Protein AF-A0A7J8LTG6-F1 (afdb_monomer_lite)

Foldseek 3Di:
DDDPPDPPDPPDDDDDDFDDPVVCVVVVFDWDWDADPVVRDIFTAGPNWTDDPRDTDDDDDPVPDDPPPDDDDPVRCVVPDDPDDDDDDPVVVCVVPVPDDLQQDDFQFWKAFCDDPRHRFIFTFHDDDDFWTWTQTPDPPDPRIDIDGLVRMFGDDDFQFWKAWCDDPCHGFIFTFHDDDDQWTFGQGPPPNPDTDIDGRDSPDSIHMDGDVCVVVVVVVVVVPD

Sequence (226 aa):
MEGREVAKKKAFVPPPRLLNVDEARELHIRVERRRDPVTGDYFENIDGMLFKDGFLYKTVSMKSISAQNIKPTFDELEKFRAPSTNGVEMVGLSTLFANRKKGHFMKGDAVIVVKGDLKNLKGWVEKVEEENVHIRPEMKGLPKTLAVNEKELCKYFEPGNHVKVVTGTKEGATGMVVKVEQHVLIILSDTTKEHVSEVPFESGSDLRIILLEKQLAFVLSDLCFC

Radius of gyration: 22.78 Å; chains: 1; bounding box: 65×53×63 Å

pLDDT: mean 75.15, std 18.17, range [31.28, 94.0]

Structure (mmCIF, N/CA/C/O backbone):
data_AF-A0A7J8LTG6-F1
#
_entry.id   AF-A0A7J8LTG6-F1
#
loop_
_atom_site.group_PDB
_atom_site.id
_atom_site.type_symbol
_atom_site.label_atom_id
_atom_site.label_alt_id
_atom_site.label_comp_id
_atom_site.label_asym_id
_atom_site.label_entity_id
_atom_site.label_seq_id
_atom_site.pdbx_PDB_ins_code
_atom_site.Cartn_x
_atom_site.Cartn_y
_atom_site.Cartn_z
_atom_site.occupancy
_atom_site.B_iso_or_equiv
_atom_site.auth_seq_id
_atom_site.auth_comp_id
_atom_site.auth_asym_id
_atom_site.auth_atom_id
_atom_site.pdbx_PDB_model_num
ATOM 1 N N . MET A 1 1 ? 44.417 31.769 -14.414 1.00 39.34 1 MET A N 1
ATOM 2 C CA . MET A 1 1 ? 43.606 31.304 -15.558 1.00 39.34 1 MET A CA 1
ATOM 3 C C . MET A 1 1 ? 42.324 30.730 -14.985 1.00 39.34 1 MET A C 1
ATOM 5 O O . MET A 1 1 ? 42.397 29.750 -14.256 1.00 39.34 1 MET A O 1
ATOM 9 N N . GLU A 1 2 ? 41.201 31.418 -15.195 1.00 37.22 2 GLU A N 1
ATOM 10 C CA . GLU A 1 2 ? 39.877 31.042 -14.680 1.00 37.22 2 GLU A CA 1
ATOM 11 C C . GLU A 1 2 ? 39.441 29.662 -15.186 1.00 37.22 2 GLU A C 1
ATOM 13 O O . GLU A 1 2 ? 39.523 29.363 -16.380 1.00 37.22 2 GLU A O 1
ATOM 18 N N . GLY A 1 3 ? 38.969 28.823 -14.263 1.00 47.66 3 GLY A N 1
ATOM 19 C CA . GLY A 1 3 ? 38.361 27.535 -14.567 1.00 47.66 3 GLY A CA 1
ATOM 20 C C . GLY A 1 3 ? 36.978 27.740 -15.173 1.00 47.66 3 GLY A C 1
ATOM 21 O O . GLY A 1 3 ? 36.054 28.176 -14.493 1.00 47.66 3 GLY A O 1
ATOM 22 N N . ARG A 1 4 ? 36.828 27.409 -16.457 1.00 44.03 4 ARG A N 1
ATOM 23 C CA . ARG A 1 4 ? 35.514 27.296 -17.097 1.00 44.03 4 ARG A CA 1
ATOM 24 C C . ARG A 1 4 ? 34.781 26.090 -16.516 1.00 44.03 4 ARG A C 1
ATOM 26 O O . ARG A 1 4 ? 35.084 24.950 -16.862 1.00 44.03 4 ARG A O 1
ATOM 33 N N . GLU A 1 5 ? 33.801 26.347 -15.661 1.00 55.31 5 GLU A N 1
ATOM 34 C CA . GLU A 1 5 ? 32.823 25.345 -15.259 1.00 55.31 5 GLU A CA 1
ATOM 35 C C . GLU A 1 5 ? 31.892 25.064 -16.447 1.00 55.31 5 GLU A C 1
ATOM 37 O O . GLU A 1 5 ? 31.058 25.881 -16.840 1.00 55.31 5 GLU A O 1
ATOM 42 N N . VAL A 1 6 ? 32.086 23.913 -17.091 1.00 51.16 6 VAL A N 1
ATOM 43 C CA . VAL A 1 6 ? 31.225 23.472 -18.190 1.00 51.16 6 VAL A CA 1
ATOM 44 C C . VAL A 1 6 ? 29.923 22.957 -17.583 1.00 51.16 6 VAL A C 1
ATOM 46 O O . VAL A 1 6 ? 29.879 21.854 -17.035 1.00 51.16 6 VAL A O 1
ATOM 49 N N . ALA A 1 7 ? 28.857 23.752 -17.691 1.00 53.16 7 ALA A N 1
ATOM 50 C CA . ALA A 1 7 ? 27.513 23.361 -17.289 1.00 53.16 7 ALA A CA 1
ATOM 51 C C . ALA A 1 7 ? 27.092 22.075 -18.026 1.00 53.16 7 ALA A C 1
ATOM 53 O O . ALA A 1 7 ? 26.770 22.084 -19.218 1.00 53.16 7 ALA A O 1
ATOM 54 N N . LYS A 1 8 ? 27.109 20.940 -17.317 1.00 57.09 8 LYS A N 1
ATOM 55 C CA . LYS A 1 8 ? 26.622 19.658 -17.837 1.00 57.09 8 LYS A CA 1
ATOM 56 C C . LYS A 1 8 ? 25.110 19.763 -18.019 1.00 57.09 8 LYS A C 1
ATOM 58 O O . LYS A 1 8 ? 24.363 19.755 -17.043 1.00 57.09 8 LYS A O 1
ATOM 63 N N . LYS A 1 9 ? 24.653 19.857 -19.271 1.00 55.94 9 LYS A N 1
ATOM 64 C CA . LYS A 1 9 ? 23.232 19.712 -19.611 1.00 55.94 9 LYS A CA 1
ATOM 65 C C . LYS A 1 9 ? 22.755 18.371 -19.050 1.00 55.94 9 LYS A C 1
ATOM 67 O O . LYS A 1 9 ? 23.313 17.332 -19.401 1.00 55.94 9 LYS A O 1
ATOM 72 N N . LYS A 1 10 ? 21.766 18.391 -18.151 1.00 60.69 10 LYS A N 1
ATOM 73 C CA . LYS A 1 10 ? 21.139 17.164 -17.647 1.00 60.69 10 LYS A CA 1
ATOM 74 C C . LYS A 1 10 ? 20.555 16.426 -18.850 1.00 60.69 10 LYS A C 1
ATOM 76 O O . LYS A 1 10 ? 19.722 16.984 -19.562 1.00 60.69 10 LYS A O 1
ATOM 81 N N . ALA A 1 11 ? 21.043 15.215 -19.105 1.00 72.44 11 ALA A N 1
ATOM 82 C CA . ALA A 1 11 ? 20.466 14.349 -20.120 1.00 72.44 11 ALA A CA 1
ATOM 83 C C . ALA A 1 11 ? 18.989 14.116 -19.778 1.00 72.44 11 ALA A C 1
ATOM 85 O O . ALA A 1 11 ? 18.641 13.959 -18.606 1.00 72.44 11 ALA A O 1
ATOM 86 N N . PHE A 1 12 ? 18.128 14.134 -20.790 1.00 82.81 12 PHE A N 1
ATOM 87 C CA . PHE A 1 12 ? 16.728 13.775 -20.618 1.00 82.81 12 PHE A CA 1
ATOM 88 C C . PHE A 1 12 ? 16.654 12.306 -20.184 1.00 82.81 12 PHE A C 1
ATOM 90 O O . PHE A 1 12 ? 17.113 11.425 -20.910 1.00 82.81 12 PHE A O 1
ATOM 97 N N . VAL A 1 13 ? 16.126 12.056 -18.984 1.00 80.62 13 VAL A N 1
ATOM 98 C CA . VAL A 1 13 ? 15.908 10.706 -18.456 1.00 80.62 13 VAL A CA 1
ATOM 99 C C . VAL A 1 13 ? 14.406 10.438 -18.512 1.00 80.62 13 VAL A C 1
ATOM 101 O O . VAL A 1 13 ? 13.656 11.159 -17.849 1.00 80.62 13 VAL A O 1
ATOM 104 N N . PRO A 1 14 ? 13.944 9.461 -19.310 1.00 83.06 14 PRO A N 1
ATOM 105 C CA . PRO A 1 14 ? 12.527 9.130 -19.372 1.00 83.06 14 PRO A CA 1
ATOM 106 C C . PRO A 1 14 ? 12.036 8.565 -18.027 1.00 83.06 14 PRO A C 1
ATOM 108 O O . PRO A 1 14 ? 12.838 8.010 -17.267 1.00 83.06 14 PRO A O 1
ATOM 111 N N . PRO A 1 15 ? 10.728 8.669 -17.725 1.00 82.75 15 PRO A N 1
ATOM 112 C CA . PRO A 1 15 ? 10.145 8.024 -16.554 1.00 82.75 15 PRO A CA 1
ATOM 113 C C . PRO A 1 15 ? 10.459 6.516 -16.524 1.00 82.75 15 PRO A C 1
ATOM 115 O O . PRO A 1 15 ? 10.386 5.864 -17.571 1.00 82.75 15 PRO A O 1
ATOM 118 N N . PRO A 1 16 ? 10.790 5.939 -15.355 1.00 83.38 16 PRO A N 1
ATOM 119 C CA . PRO A 1 16 ? 11.047 4.508 -15.240 1.00 83.38 16 PRO A CA 1
ATOM 120 C C . PRO A 1 16 ? 9.815 3.684 -15.630 1.00 83.38 16 PRO A C 1
ATOM 122 O O . PRO A 1 16 ? 8.735 3.877 -15.072 1.00 83.38 16 PRO A O 1
ATOM 125 N N . ARG A 1 17 ? 9.989 2.730 -16.548 1.00 85.31 17 ARG A N 1
ATOM 126 C CA . ARG A 1 17 ? 8.974 1.745 -16.946 1.00 85.31 17 ARG A CA 1
ATOM 127 C C . ARG A 1 17 ? 9.615 0.376 -17.147 1.00 85.31 17 ARG A C 1
ATOM 129 O O . ARG A 1 17 ? 10.808 0.305 -17.444 1.00 85.31 17 ARG A O 1
ATOM 136 N N . LEU A 1 18 ? 8.824 -0.687 -17.022 1.00 85.19 18 LEU A N 1
ATOM 137 C CA . LEU A 1 18 ? 9.267 -2.024 -17.415 1.00 85.19 18 LEU A CA 1
ATOM 138 C C . LEU A 1 18 ? 9.471 -2.082 -18.934 1.00 85.19 18 LEU A C 1
ATOM 140 O O . LEU A 1 18 ? 8.739 -1.442 -19.700 1.00 85.19 18 LEU A O 1
ATOM 144 N N . LEU A 1 19 ? 10.472 -2.849 -19.364 1.00 87.00 19 LEU A N 1
ATOM 145 C CA . LEU A 1 19 ? 10.663 -3.150 -20.776 1.00 87.00 19 LEU A CA 1
ATOM 146 C C . LEU A 1 19 ? 9.518 -4.046 -21.263 1.00 87.00 19 LEU A C 1
ATOM 148 O O . LEU A 1 19 ? 9.303 -5.128 -20.718 1.00 87.00 19 LEU A O 1
ATOM 152 N N . ASN A 1 20 ? 8.851 -3.624 -22.336 1.00 87.38 20 ASN A N 1
ATOM 153 C CA . ASN A 1 20 ? 7.964 -4.478 -23.112 1.00 87.38 20 ASN A CA 1
ATOM 154 C C . ASN A 1 20 ? 8.708 -4.948 -24.373 1.00 87.38 20 ASN A C 1
ATOM 156 O O . ASN A 1 20 ? 9.083 -4.146 -25.228 1.00 87.38 20 ASN A O 1
ATOM 160 N N . VAL A 1 21 ? 8.958 -6.253 -24.457 1.00 84.12 21 VAL A N 1
ATOM 161 C CA . VAL A 1 21 ? 9.711 -6.867 -25.560 1.00 84.12 21 VAL A CA 1
ATOM 162 C C . VAL A 1 21 ? 8.912 -6.842 -26.863 1.00 84.12 21 VAL A C 1
ATOM 164 O O . VAL A 1 21 ? 9.501 -6.678 -27.931 1.00 84.12 21 VAL A O 1
ATOM 167 N N . ASP A 1 22 ? 7.589 -6.970 -26.788 1.00 85.00 22 ASP A N 1
ATOM 168 C CA . ASP A 1 22 ? 6.721 -6.955 -27.966 1.00 85.00 22 ASP A CA 1
ATOM 169 C C . ASP A 1 22 ? 6.665 -5.551 -28.574 1.00 85.00 22 ASP A C 1
ATOM 171 O O . ASP A 1 22 ? 6.876 -5.397 -29.774 1.00 85.00 22 ASP A O 1
ATOM 175 N N . GLU A 1 23 ? 6.547 -4.517 -27.735 1.00 88.00 23 GLU A N 1
ATOM 176 C CA . GLU A 1 23 ? 6.644 -3.111 -28.157 1.00 88.00 23 GLU A CA 1
ATOM 177 C C . GLU A 1 23 ? 7.992 -2.825 -28.844 1.00 88.00 23 GLU A C 1
ATOM 179 O O . GLU A 1 23 ? 8.047 -2.191 -29.896 1.00 88.00 23 GLU A O 1
ATOM 184 N N . ALA A 1 24 ? 9.100 -3.331 -28.289 1.00 88.56 24 ALA A N 1
ATOM 185 C CA . ALA A 1 24 ? 10.416 -3.178 -28.907 1.00 88.56 24 ALA A CA 1
ATOM 186 C C . ALA A 1 24 ? 10.477 -3.833 -30.301 1.00 88.56 24 ALA A C 1
ATOM 188 O O . ALA A 1 24 ? 11.029 -3.248 -31.235 1.00 88.56 24 ALA A O 1
ATOM 189 N N . ARG A 1 25 ? 9.878 -5.018 -30.468 1.00 86.88 25 ARG A N 1
ATOM 190 C CA . ARG A 1 25 ? 9.816 -5.719 -31.762 1.00 86.88 25 ARG A CA 1
ATOM 191 C C . ARG A 1 25 ? 8.944 -4.987 -32.781 1.00 86.88 25 ARG A C 1
ATOM 193 O O . ARG A 1 25 ? 9.336 -4.907 -33.945 1.00 86.88 25 ARG A O 1
ATOM 200 N N . GLU A 1 26 ? 7.808 -4.437 -32.356 1.00 93.06 26 GLU A N 1
ATOM 201 C CA . GLU A 1 26 ? 6.925 -3.614 -33.197 1.00 93.06 26 GLU A CA 1
ATOM 202 C C . GLU A 1 26 ? 7.630 -2.351 -33.700 1.00 93.06 26 GLU A C 1
ATOM 204 O O . GLU A 1 26 ? 7.486 -1.975 -34.860 1.00 93.06 26 GLU A O 1
ATOM 209 N N . LEU A 1 27 ? 8.468 -1.744 -32.857 1.00 91.56 27 LEU A N 1
ATOM 210 C CA . LEU A 1 27 ? 9.308 -0.600 -33.216 1.00 91.56 27 LEU A CA 1
ATOM 211 C C . LEU A 1 27 ? 10.557 -0.984 -34.030 1.00 91.56 27 LEU A C 1
ATOM 213 O O . LEU A 1 27 ? 11.429 -0.143 -34.250 1.00 91.56 27 LEU A O 1
ATOM 217 N N . HIS A 1 28 ? 10.664 -2.241 -34.471 1.00 90.25 28 HIS A N 1
ATOM 218 C CA . HIS A 1 28 ? 11.811 -2.787 -35.200 1.00 90.25 28 HIS A CA 1
ATOM 219 C C . HIS A 1 28 ? 13.153 -2.643 -34.458 1.00 90.25 28 HIS A C 1
ATOM 221 O O . HIS A 1 28 ? 14.220 -2.607 -35.077 1.00 90.25 28 HIS A O 1
ATOM 227 N N . ILE A 1 29 ? 13.118 -2.600 -33.124 1.00 92.69 29 ILE A N 1
ATOM 228 C CA . ILE A 1 29 ? 14.315 -2.645 -32.287 1.00 92.69 29 ILE A CA 1
ATOM 229 C C . ILE A 1 29 ? 14.828 -4.087 -32.267 1.00 92.69 29 ILE A C 1
ATOM 231 O O . ILE A 1 29 ? 14.075 -5.041 -32.057 1.00 92.69 29 ILE A O 1
ATOM 235 N N . ARG A 1 30 ? 16.133 -4.263 -32.490 1.00 91.94 30 ARG A N 1
ATOM 236 C CA . ARG A 1 30 ? 16.769 -5.583 -32.486 1.00 91.94 30 ARG A CA 1
ATOM 237 C C . ARG A 1 30 ? 16.811 -6.135 -31.062 1.00 91.94 30 ARG A C 1
ATOM 239 O O . ARG A 1 30 ? 17.511 -5.597 -30.210 1.00 91.94 30 ARG A O 1
ATOM 246 N N . VAL A 1 31 ? 16.102 -7.240 -30.844 1.00 92.31 31 VAL A N 1
ATOM 247 C CA . VAL A 1 31 ? 16.112 -7.985 -29.581 1.00 92.31 31 VAL A CA 1
ATOM 248 C C . VAL A 1 31 ? 16.769 -9.344 -29.806 1.00 92.31 31 VAL A C 1
ATOM 250 O O . VAL A 1 31 ? 16.275 -10.155 -30.590 1.00 92.31 31 VAL A O 1
ATOM 253 N N . GLU A 1 32 ? 17.886 -9.599 -29.129 1.00 93.38 32 GLU A N 1
ATOM 254 C CA . GLU A 1 32 ? 18.595 -10.878 -29.193 1.00 93.38 32 GLU A CA 1
ATOM 255 C C . GLU A 1 32 ? 18.425 -11.669 -27.904 1.00 93.38 32 GLU A C 1
ATOM 257 O O . GLU A 1 32 ? 18.773 -11.198 -26.825 1.00 93.38 32 GLU A O 1
ATOM 262 N N . ARG A 1 33 ? 18.003 -12.927 -28.005 1.00 92.50 33 ARG A N 1
ATOM 263 C CA . ARG A 1 33 ? 17.948 -13.798 -26.835 1.00 92.50 33 ARG A CA 1
ATOM 264 C C . ARG A 1 33 ? 19.344 -14.327 -26.502 1.00 92.50 33 ARG A C 1
ATOM 266 O O . ARG A 1 33 ? 19.946 -15.042 -27.303 1.00 92.50 33 ARG A O 1
ATOM 273 N N . ARG A 1 34 ? 19.853 -14.023 -25.308 1.00 91.19 34 ARG A N 1
ATOM 274 C CA . ARG A 1 34 ? 21.131 -14.537 -24.793 1.00 91.19 34 ARG A CA 1
ATOM 275 C C . ARG A 1 34 ? 20.910 -15.461 -23.613 1.00 91.19 34 ARG A C 1
ATOM 277 O O . ARG A 1 34 ? 20.089 -15.181 -22.749 1.00 91.19 34 ARG A O 1
ATOM 284 N N . ARG A 1 35 ? 21.674 -16.548 -23.568 1.00 91.62 35 ARG A N 1
ATOM 285 C CA . ARG A 1 35 ? 21.726 -17.444 -22.415 1.00 91.62 35 ARG A CA 1
ATOM 286 C C . ARG A 1 35 ? 22.933 -17.089 -21.560 1.00 91.62 35 ARG A C 1
ATOM 288 O O . ARG A 1 35 ? 24.046 -17.029 -22.082 1.00 91.62 35 ARG A O 1
ATOM 295 N N . ASP A 1 36 ? 22.717 -16.887 -20.270 1.00 84.69 36 ASP A N 1
ATOM 296 C CA . ASP A 1 36 ? 23.803 -16.782 -19.307 1.00 84.69 36 ASP A CA 1
ATOM 297 C C . ASP A 1 36 ? 24.420 -18.180 -19.105 1.00 84.69 36 ASP A C 1
ATOM 299 O O . ASP A 1 36 ? 23.705 -19.134 -18.777 1.00 84.69 36 ASP A O 1
ATOM 303 N N . PRO A 1 37 ? 25.728 -18.357 -19.355 1.00 82.38 37 PRO A N 1
ATOM 304 C CA . PRO A 1 37 ? 26.372 -19.661 -19.256 1.00 82.38 37 PRO A CA 1
ATOM 305 C C . PRO A 1 37 ? 26.471 -20.181 -17.816 1.00 82.38 37 PRO A C 1
ATOM 307 O O . PRO A 1 37 ? 26.582 -21.390 -17.634 1.00 82.38 37 PRO A O 1
ATOM 310 N N . VAL A 1 38 ? 26.425 -19.297 -16.817 1.00 80.12 38 VAL A N 1
ATOM 311 C CA . VAL A 1 38 ? 26.563 -19.622 -15.394 1.00 80.12 38 VAL A CA 1
ATOM 312 C C . VAL A 1 38 ? 25.207 -19.963 -14.791 1.00 80.12 38 VAL A C 1
ATOM 314 O O . VAL A 1 38 ? 25.049 -21.035 -14.213 1.00 80.12 38 VAL A O 1
ATOM 317 N N . THR A 1 39 ? 24.219 -19.078 -14.930 1.00 81.94 39 THR A N 1
ATOM 318 C CA . THR A 1 39 ? 22.896 -19.292 -14.316 1.00 81.94 39 THR A CA 1
ATOM 319 C C . THR A 1 39 ? 21.978 -20.145 -15.188 1.00 81.94 39 THR A C 1
ATOM 321 O O . THR A 1 39 ? 21.005 -20.713 -14.699 1.00 81.94 39 THR A O 1
ATOM 324 N N . GLY A 1 40 ? 22.275 -20.250 -16.486 1.00 86.00 40 GLY A N 1
ATOM 325 C CA . GLY A 1 40 ? 21.418 -20.907 -17.468 1.00 86.00 40 GLY A CA 1
ATOM 326 C C . GLY A 1 40 ? 20.181 -20.096 -17.855 1.00 86.00 40 GLY A C 1
ATOM 327 O O . GLY A 1 40 ? 19.404 -20.566 -18.689 1.00 86.00 40 GLY A O 1
ATOM 328 N N . ASP A 1 41 ? 20.014 -18.900 -17.288 1.00 85.25 41 ASP A N 1
ATOM 329 C CA . ASP A 1 41 ? 18.892 -18.011 -17.560 1.00 85.25 41 ASP A CA 1
ATOM 330 C C . ASP A 1 41 ? 18.945 -17.437 -18.973 1.00 85.25 41 ASP A C 1
ATOM 332 O O . ASP A 1 41 ? 20.012 -17.243 -19.559 1.00 85.25 41 ASP A O 1
ATOM 336 N N . TYR A 1 42 ? 17.770 -17.103 -19.499 1.00 89.12 42 TYR A N 1
ATOM 337 C CA . TYR A 1 42 ? 17.640 -16.370 -20.749 1.00 89.12 42 TYR A CA 1
ATOM 338 C C . TYR A 1 42 ? 17.359 -14.895 -20.476 1.00 89.12 42 TYR A C 1
ATOM 340 O O . TYR A 1 42 ? 16.521 -14.558 -19.642 1.00 89.12 42 TYR A O 1
ATOM 348 N N . PHE A 1 43 ? 18.036 -14.040 -21.231 1.00 92.50 43 PHE A N 1
ATOM 349 C CA . PHE A 1 43 ? 17.902 -12.594 -21.216 1.00 92.50 43 PHE A CA 1
ATOM 350 C C . PHE A 1 43 ? 17.592 -12.092 -22.620 1.00 92.50 43 PHE A C 1
ATOM 352 O O . PHE A 1 43 ? 18.105 -12.622 -23.608 1.00 92.50 43 PHE A O 1
ATOM 359 N N . GLU A 1 44 ? 16.813 -11.026 -22.692 1.00 93.50 44 GLU A N 1
ATOM 360 C CA . GLU A 1 44 ? 16.623 -10.243 -23.903 1.00 93.50 44 GLU A CA 1
ATOM 361 C C . GLU A 1 44 ? 17.712 -9.170 -23.961 1.00 93.50 44 GLU A C 1
ATOM 363 O O . GLU A 1 44 ? 17.872 -8.371 -23.039 1.00 93.50 44 GLU A O 1
ATOM 368 N N . ASN A 1 45 ? 18.518 -9.178 -25.016 1.00 93.00 45 ASN A N 1
ATOM 369 C CA . ASN A 1 45 ? 19.602 -8.234 -25.229 1.00 93.00 45 ASN A CA 1
ATOM 370 C C . ASN A 1 45 ? 19.173 -7.170 -26.239 1.00 93.00 45 ASN A C 1
ATOM 372 O O . ASN A 1 45 ? 18.813 -7.496 -27.370 1.00 93.00 45 ASN A O 1
ATOM 376 N N . ILE A 1 46 ? 19.241 -5.907 -25.824 1.00 93.12 46 ILE A N 1
ATOM 377 C CA . ILE A 1 46 ? 18.961 -4.737 -26.660 1.00 93.12 46 ILE A CA 1
ATOM 378 C C . ILE A 1 46 ? 20.132 -3.775 -26.480 1.00 93.12 46 ILE A C 1
ATOM 380 O O . ILE A 1 46 ? 20.404 -3.343 -25.361 1.00 93.12 46 ILE A O 1
ATOM 384 N N . ASP A 1 47 ? 20.864 -3.486 -27.556 1.00 89.69 47 ASP A N 1
ATOM 385 C CA . ASP A 1 47 ? 22.041 -2.600 -27.553 1.00 89.69 47 ASP A CA 1
ATOM 386 C C . ASP A 1 47 ? 23.064 -2.910 -26.440 1.00 89.69 47 ASP A C 1
ATOM 388 O O . ASP A 1 47 ? 23.639 -2.025 -25.803 1.00 89.69 47 ASP A O 1
ATOM 392 N N . GLY A 1 48 ? 23.291 -4.199 -26.166 1.00 86.94 48 GLY A N 1
ATOM 393 C CA . GLY A 1 48 ? 24.227 -4.647 -25.132 1.00 86.94 48 GLY A CA 1
ATOM 394 C C . GLY A 1 48 ? 23.687 -4.574 -23.698 1.00 86.94 48 GLY A C 1
ATOM 395 O O . GLY A 1 48 ? 24.372 -5.026 -22.781 1.00 86.94 48 GLY A O 1
ATOM 396 N N . MET A 1 49 ? 22.468 -4.074 -23.489 1.00 91.50 49 MET A N 1
ATOM 397 C CA . MET A 1 49 ? 21.762 -4.134 -22.210 1.00 91.50 49 MET A CA 1
ATOM 398 C C . MET A 1 49 ? 20.979 -5.441 -22.100 1.00 91.50 49 MET A C 1
ATOM 400 O O . MET A 1 49 ? 20.355 -5.870 -23.066 1.00 91.50 49 MET A O 1
ATOM 404 N N . LEU A 1 50 ? 21.029 -6.086 -20.933 1.00 91.25 50 LEU A N 1
ATOM 405 C CA . LEU A 1 50 ? 20.330 -7.344 -20.677 1.00 91.25 50 LEU A CA 1
ATOM 406 C C . LEU A 1 50 ? 19.047 -7.076 -19.908 1.00 91.25 50 LEU A C 1
ATOM 408 O O . LEU A 1 50 ? 19.069 -6.388 -18.892 1.00 91.25 50 LEU A O 1
ATOM 412 N N . PHE A 1 51 ? 17.948 -7.659 -20.362 1.00 90.62 51 PHE A N 1
ATOM 413 C CA . PHE A 1 51 ? 16.650 -7.533 -19.728 1.00 90.62 51 PHE A CA 1
ATOM 414 C C . PHE A 1 51 ? 16.052 -8.902 -19.427 1.00 90.62 51 PHE A C 1
ATOM 416 O O . PHE A 1 51 ? 16.189 -9.838 -20.213 1.00 90.62 51 PHE A O 1
ATOM 423 N N . LYS A 1 52 ? 15.378 -9.017 -18.285 1.00 86.31 52 LYS A N 1
ATOM 424 C CA . LYS A 1 52 ? 14.620 -10.206 -17.875 1.00 86.31 52 LYS A CA 1
ATOM 425 C C . LYS A 1 52 ? 13.419 -9.741 -17.058 1.00 86.31 52 LYS A C 1
ATOM 427 O O . LYS A 1 52 ? 13.563 -8.839 -16.237 1.00 86.31 52 LYS A O 1
ATOM 432 N N . ASP A 1 53 ? 12.241 -10.289 -17.348 1.00 81.69 53 ASP A N 1
ATOM 433 C CA . ASP A 1 53 ? 10.971 -9.941 -16.687 1.00 81.69 53 ASP A CA 1
ATOM 434 C C . ASP A 1 53 ? 10.661 -8.426 -16.683 1.00 81.69 53 ASP A C 1
ATOM 436 O O . ASP A 1 53 ? 10.057 -7.889 -15.760 1.00 81.69 53 ASP A O 1
ATOM 440 N N . GLY A 1 54 ? 11.119 -7.708 -17.716 1.00 84.50 54 GLY A N 1
ATOM 441 C CA . GLY A 1 54 ? 10.961 -6.256 -17.846 1.00 84.50 54 GLY A CA 1
ATOM 442 C C . GLY A 1 54 ? 12.002 -5.409 -17.100 1.00 84.50 54 GLY A C 1
ATOM 443 O O . GLY A 1 54 ? 12.009 -4.188 -17.265 1.00 84.50 54 GLY A O 1
ATOM 444 N N . PHE A 1 55 ? 12.908 -6.019 -16.329 1.00 88.56 55 PHE A N 1
ATOM 445 C CA . PHE A 1 55 ? 13.955 -5.336 -15.562 1.00 88.56 55 PHE A CA 1
ATOM 446 C C . PHE A 1 55 ? 15.304 -5.340 -16.280 1.00 88.56 55 PHE A C 1
ATOM 448 O O . PHE A 1 55 ? 15.648 -6.296 -16.972 1.00 88.56 55 PHE A O 1
ATOM 455 N N . LEU A 1 56 ? 16.094 -4.283 -16.069 1.00 90.06 56 LEU A N 1
ATOM 456 C CA . LEU A 1 56 ? 17.467 -4.165 -16.563 1.00 90.06 56 LEU A CA 1
ATOM 457 C C . LEU A 1 56 ? 18.452 -4.883 -15.630 1.00 90.06 56 LEU A C 1
ATOM 459 O O . LEU A 1 56 ? 18.560 -4.552 -14.450 1.00 90.06 56 LEU A O 1
ATOM 463 N N . TYR A 1 57 ? 19.252 -5.778 -16.200 1.00 89.50 57 TYR A N 1
ATOM 464 C CA . TYR A 1 57 ? 20.384 -6.439 -15.563 1.00 89.50 57 TYR A CA 1
ATOM 465 C C . TYR A 1 57 ? 21.675 -5.836 -16.107 1.00 89.50 57 TYR A C 1
ATOM 467 O O . TYR A 1 57 ? 22.022 -5.980 -17.280 1.00 89.50 57 TYR A O 1
ATOM 475 N N . LYS A 1 58 ? 22.395 -5.117 -15.244 1.00 88.62 58 LYS A N 1
ATOM 476 C CA . LYS A 1 58 ? 23.621 -4.417 -15.622 1.00 88.62 58 LYS A CA 1
ATOM 477 C C . LYS A 1 58 ? 24.659 -4.515 -14.519 1.00 88.62 58 LYS A C 1
ATOM 479 O O . LYS A 1 58 ? 24.425 -4.085 -13.393 1.00 88.62 58 LYS A O 1
ATOM 484 N N . THR A 1 59 ? 25.842 -4.996 -14.879 1.00 88.44 59 THR A N 1
ATOM 485 C CA . THR A 1 59 ? 27.004 -4.955 -13.993 1.00 88.44 59 THR A CA 1
ATOM 486 C C . THR A 1 59 ? 27.465 -3.511 -13.823 1.00 88.44 59 THR A C 1
ATOM 488 O O . THR A 1 59 ? 27.764 -2.816 -14.797 1.00 88.44 59 THR A O 1
ATOM 491 N N . VAL A 1 60 ? 27.532 -3.058 -12.575 1.00 89.56 60 VAL A N 1
ATOM 492 C CA . VAL A 1 60 ? 28.029 -1.733 -12.192 1.00 89.56 60 VAL A CA 1
ATOM 493 C C . VAL A 1 60 ? 29.139 -1.876 -11.155 1.00 89.56 60 VAL A C 1
ATOM 495 O O . VAL A 1 60 ? 29.231 -2.879 -10.451 1.00 89.56 60 VAL A O 1
ATOM 498 N N . SER A 1 61 ? 30.014 -0.876 -11.062 1.00 92.19 61 SER A N 1
ATOM 499 C CA . SER A 1 61 ? 31.084 -0.872 -10.062 1.00 92.19 61 SER A CA 1
ATOM 500 C C . SER A 1 61 ? 30.508 -0.647 -8.665 1.00 92.19 61 SER A C 1
ATOM 502 O O . SER A 1 61 ? 29.671 0.239 -8.484 1.00 92.19 61 SER A O 1
ATOM 504 N N . MET A 1 62 ? 31.026 -1.344 -7.650 1.00 85.94 62 MET A N 1
ATOM 505 C CA . MET A 1 62 ? 30.649 -1.086 -6.252 1.00 85.94 62 MET A CA 1
ATOM 506 C C . MET A 1 62 ? 30.906 0.365 -5.818 1.00 85.94 62 MET A C 1
ATOM 508 O O . MET A 1 62 ? 30.207 0.891 -4.965 1.00 85.94 62 MET A O 1
ATOM 512 N N . LYS A 1 63 ? 31.875 1.050 -6.436 1.00 91.31 63 LYS A N 1
ATOM 513 C CA . LYS A 1 63 ? 32.150 2.470 -6.157 1.00 91.31 63 LYS A CA 1
ATOM 514 C C . LYS A 1 63 ? 31.081 3.414 -6.723 1.00 91.31 63 LYS A C 1
ATOM 516 O O . LYS A 1 63 ? 31.048 4.577 -6.348 1.00 91.31 63 LYS A O 1
ATOM 521 N N . SER A 1 64 ? 30.255 2.935 -7.657 1.00 88.81 64 SER A N 1
ATOM 522 C CA . SER A 1 64 ? 29.189 3.712 -8.308 1.00 88.81 64 SER A CA 1
ATOM 523 C C . SER A 1 64 ? 27.814 3.537 -7.663 1.00 88.81 64 SER A C 1
ATOM 525 O O . SER A 1 64 ? 26.864 4.192 -8.084 1.00 88.81 64 SER A O 1
ATOM 527 N N . ILE A 1 65 ? 27.705 2.674 -6.651 1.00 89.25 65 ILE A N 1
ATOM 528 C CA . ILE A 1 65 ? 26.473 2.439 -5.900 1.00 89.25 65 ILE A CA 1
ATOM 529 C C . ILE A 1 65 ? 26.607 3.040 -4.500 1.00 89.25 65 ILE A C 1
ATOM 531 O O . ILE A 1 65 ? 27.655 2.939 -3.865 1.00 89.25 65 ILE A O 1
ATOM 535 N N . SER A 1 66 ? 25.538 3.661 -4.009 1.00 86.56 66 SER A N 1
ATOM 536 C CA . SER A 1 66 ? 25.388 3.891 -2.573 1.00 86.56 66 SER A CA 1
ATOM 537 C C . SER A 1 66 ? 24.780 2.631 -1.971 1.00 86.56 66 SER A C 1
ATOM 539 O O . SER A 1 66 ? 23.881 2.051 -2.570 1.00 86.56 66 SER A O 1
ATOM 541 N N . ALA A 1 67 ? 25.269 2.194 -0.817 1.00 84.12 67 ALA A N 1
ATOM 542 C CA . ALA A 1 67 ? 24.682 1.085 -0.058 1.00 84.12 67 ALA A CA 1
ATOM 543 C C . ALA A 1 67 ? 24.295 1.501 1.371 1.00 84.12 67 ALA A C 1
ATOM 545 O O . ALA A 1 67 ? 23.712 0.721 2.116 1.00 84.12 67 ALA A O 1
ATOM 546 N N . GLN A 1 68 ? 24.632 2.729 1.772 1.00 84.81 68 GLN A N 1
ATOM 547 C CA . GLN A 1 68 ? 24.424 3.214 3.131 1.00 84.81 68 GLN A CA 1
ATOM 548 C C . GLN A 1 68 ? 23.058 3.886 3.254 1.00 84.81 68 GLN A C 1
ATOM 550 O O . GLN A 1 68 ? 22.698 4.719 2.423 1.00 84.81 68 GLN A O 1
ATOM 555 N N . ASN A 1 69 ? 22.325 3.552 4.320 1.00 79.62 69 ASN A N 1
ATOM 556 C CA . ASN A 1 69 ? 21.050 4.175 4.693 1.00 79.62 69 ASN A CA 1
ATOM 557 C C . ASN A 1 69 ? 19.971 4.161 3.592 1.00 79.62 69 ASN A C 1
ATOM 559 O O . ASN A 1 69 ? 19.091 5.023 3.580 1.00 79.62 69 ASN A O 1
ATOM 563 N N . ILE A 1 70 ? 20.009 3.183 2.683 1.00 79.00 70 ILE A N 1
ATOM 564 C CA . ILE A 1 70 ? 18.944 3.000 1.695 1.00 79.00 70 ILE A CA 1
ATOM 565 C C . ILE A 1 70 ? 17.721 2.424 2.397 1.00 79.00 70 ILE A C 1
ATOM 567 O O . ILE A 1 70 ? 17.779 1.355 3.001 1.00 79.00 70 ILE A O 1
ATOM 571 N N . LYS A 1 71 ? 16.603 3.137 2.284 1.00 78.94 71 LYS A N 1
ATOM 572 C CA . LYS A 1 71 ? 15.289 2.697 2.747 1.00 78.94 71 LYS A CA 1
ATOM 573 C C . LYS A 1 71 ? 14.412 2.528 1.510 1.00 78.94 71 LYS A C 1
ATOM 575 O O . LYS A 1 71 ? 13.937 3.544 1.003 1.00 78.94 71 LYS A O 1
ATOM 580 N N . PRO A 1 72 ? 14.265 1.297 0.983 1.00 75.38 72 PRO A N 1
ATOM 581 C CA . PRO A 1 72 ? 13.446 1.079 -0.196 1.00 75.38 72 PRO A CA 1
ATOM 582 C C . PRO A 1 72 ? 12.011 1.502 0.105 1.00 75.38 72 PRO A C 1
ATOM 584 O O . PRO A 1 72 ? 11.472 1.245 1.186 1.00 75.38 72 PRO A O 1
ATOM 587 N N . THR A 1 73 ? 11.404 2.176 -0.856 1.00 70.88 73 THR A N 1
ATOM 588 C CA . THR A 1 73 ? 9.990 2.527 -0.799 1.00 70.88 73 THR A CA 1
ATOM 589 C C . THR A 1 73 ?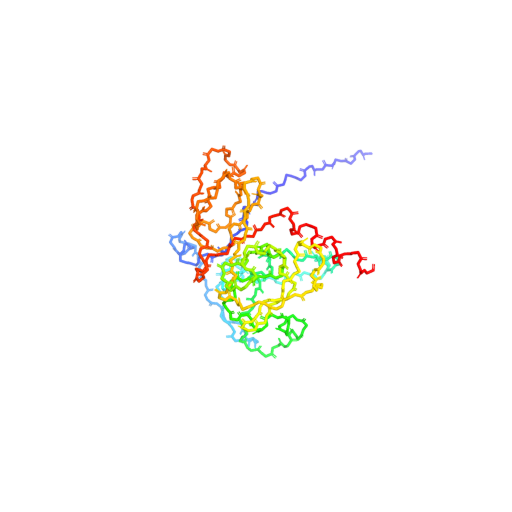 9.133 1.270 -0.926 1.00 70.88 73 THR A C 1
ATOM 591 O O . THR A 1 73 ? 9.575 0.233 -1.426 1.00 70.88 73 THR A O 1
ATOM 594 N N . PHE A 1 74 ? 7.876 1.355 -0.493 1.00 63.50 74 PHE A N 1
ATOM 595 C CA . PHE A 1 74 ? 6.930 0.250 -0.648 1.00 63.50 74 PHE A CA 1
ATOM 596 C C . PHE A 1 74 ? 6.787 -0.184 -2.117 1.00 63.50 74 PHE A C 1
ATOM 598 O O . PHE A 1 74 ? 6.836 -1.374 -2.413 1.00 63.50 74 PHE A O 1
ATOM 605 N N . ASP A 1 75 ? 6.702 0.782 -3.033 1.00 64.75 75 ASP A N 1
ATOM 606 C CA . ASP A 1 75 ? 6.617 0.525 -4.472 1.00 64.75 75 ASP A CA 1
ATOM 607 C C . ASP A 1 75 ? 7.836 -0.235 -5.004 1.00 64.75 75 ASP A C 1
ATOM 609 O O . ASP A 1 75 ? 7.701 -1.104 -5.858 1.00 64.75 75 ASP A O 1
ATOM 613 N N . GLU A 1 76 ? 9.040 0.098 -4.530 1.00 74.62 76 GLU A N 1
ATOM 614 C CA . GLU A 1 76 ? 10.260 -0.619 -4.909 1.00 74.62 76 GLU A CA 1
ATOM 615 C C . GLU A 1 76 ? 10.248 -2.043 -4.350 1.00 74.62 76 GLU A C 1
ATOM 617 O O . GLU A 1 76 ? 10.554 -2.985 -5.074 1.00 74.62 76 GLU A O 1
ATOM 622 N N . LEU A 1 77 ? 9.831 -2.228 -3.096 1.00 71.44 77 LEU A N 1
ATOM 623 C CA . LEU A 1 77 ? 9.715 -3.559 -2.493 1.00 71.44 77 LEU A CA 1
ATOM 624 C C . LEU A 1 77 ? 8.732 -4.459 -3.250 1.00 71.44 77 LEU A C 1
ATOM 626 O O . LEU A 1 77 ? 8.999 -5.647 -3.421 1.00 71.44 77 LEU A O 1
ATOM 630 N N . GLU A 1 78 ? 7.609 -3.907 -3.704 1.00 68.31 78 GLU A N 1
ATOM 631 C CA . GLU A 1 78 ? 6.623 -4.646 -4.491 1.00 68.31 78 GLU A CA 1
ATOM 632 C C . GLU A 1 78 ? 7.150 -4.968 -5.896 1.00 68.31 78 GLU A C 1
ATOM 634 O O . GLU A 1 78 ? 7.050 -6.115 -6.332 1.00 68.31 78 GLU A O 1
ATOM 639 N N . LYS A 1 79 ? 7.804 -4.003 -6.560 1.00 70.00 79 LYS A N 1
ATOM 640 C CA . LYS A 1 79 ? 8.421 -4.195 -7.885 1.00 70.00 79 LYS A CA 1
ATOM 641 C C . LYS A 1 79 ? 9.539 -5.235 -7.875 1.00 70.00 79 LYS A C 1
ATOM 643 O O . LYS A 1 79 ? 9.636 -6.018 -8.810 1.00 70.00 79 LYS A O 1
ATOM 648 N N . PHE A 1 80 ? 10.378 -5.261 -6.840 1.00 77.19 80 PHE A N 1
ATOM 649 C CA . PHE A 1 80 ? 11.538 -6.158 -6.750 1.00 77.19 80 PHE A CA 1
ATOM 650 C C . PHE A 1 80 ? 11.256 -7.452 -5.971 1.00 77.19 80 PHE A C 1
ATOM 652 O O . PHE A 1 80 ? 12.180 -8.125 -5.505 1.00 77.19 80 PHE A O 1
ATOM 659 N N . ARG A 1 81 ? 9.983 -7.838 -5.827 1.00 70.62 81 ARG A N 1
ATOM 660 C CA . ARG A 1 81 ? 9.607 -9.099 -5.187 1.00 70.62 81 ARG A CA 1
ATOM 661 C C . ARG A 1 81 ? 9.987 -10.277 -6.090 1.00 70.62 81 ARG A C 1
ATOM 663 O O . ARG A 1 81 ? 9.324 -10.540 -7.086 1.00 70.62 81 ARG A O 1
ATOM 670 N N . ALA A 1 82 ? 11.037 -11.013 -5.730 1.00 55.97 82 ALA A N 1
ATOM 671 C CA . ALA A 1 82 ? 11.445 -12.195 -6.484 1.00 55.97 82 ALA A CA 1
ATOM 672 C C . ALA A 1 82 ? 10.376 -13.309 -6.398 1.00 55.97 82 ALA A C 1
ATOM 674 O O . ALA A 1 82 ? 9.998 -13.693 -5.284 1.00 55.97 82 ALA A O 1
ATOM 675 N N . PRO A 1 83 ? 9.914 -13.888 -7.523 1.00 45.56 83 PRO A N 1
ATOM 676 C CA . PRO A 1 83 ? 9.326 -15.217 -7.498 1.00 45.56 83 PRO A CA 1
ATOM 677 C C . PRO A 1 83 ? 10.448 -16.198 -7.149 1.00 45.56 83 PRO A C 1
ATOM 679 O O . PRO A 1 83 ? 11.481 -16.254 -7.812 1.00 45.56 83 PRO A O 1
ATOM 682 N N . SER A 1 84 ? 10.289 -16.927 -6.049 1.00 40.34 84 SER A N 1
ATOM 683 C CA . SER A 1 84 ? 11.266 -17.897 -5.567 1.00 40.34 84 SER A CA 1
ATOM 684 C C . SER A 1 84 ? 11.416 -19.048 -6.563 1.00 40.34 84 SER A C 1
ATOM 686 O O . SER A 1 84 ? 10.726 -20.060 -6.466 1.00 40.34 84 SER A O 1
ATOM 688 N N . THR A 1 85 ? 12.333 -18.910 -7.510 1.00 42.22 85 THR A N 1
ATOM 689 C CA . THR A 1 85 ? 12.837 -20.024 -8.306 1.00 42.22 85 THR A CA 1
ATOM 690 C C . THR A 1 85 ? 14.352 -20.014 -8.188 1.00 42.22 85 THR A C 1
ATOM 692 O O . THR A 1 85 ? 15.022 -19.173 -8.780 1.00 42.22 85 THR A O 1
ATOM 695 N N . ASN A 1 86 ? 14.854 -20.977 -7.412 1.00 38.31 86 ASN A N 1
ATOM 696 C CA . ASN A 1 86 ? 16.256 -21.393 -7.297 1.00 38.31 86 ASN A CA 1
ATOM 697 C C . ASN A 1 86 ? 17.098 -20.668 -6.228 1.00 38.31 86 ASN A C 1
ATOM 699 O O . ASN A 1 86 ? 17.959 -19.846 -6.513 1.00 38.31 86 ASN A O 1
ATOM 703 N N . GLY A 1 87 ? 16.887 -21.075 -4.972 1.00 39.22 87 GLY A N 1
ATOM 704 C CA . GLY A 1 87 ? 17.971 -21.610 -4.133 1.00 39.22 87 GLY A CA 1
ATOM 705 C C . GLY A 1 87 ? 19.074 -20.685 -3.613 1.00 39.22 87 GLY A C 1
ATOM 706 O O . GLY A 1 87 ? 19.982 -21.197 -2.966 1.00 39.22 87 GLY A O 1
ATOM 707 N N . VAL A 1 88 ? 19.022 -19.369 -3.832 1.00 38.81 88 VAL A N 1
ATOM 708 C CA . VAL A 1 88 ? 19.904 -18.432 -3.117 1.00 38.81 88 VAL A CA 1
ATOM 709 C C . VAL A 1 88 ? 19.103 -17.725 -2.035 1.00 38.81 88 VAL A C 1
ATOM 711 O O . VAL A 1 88 ? 18.274 -16.848 -2.273 1.00 38.81 88 VAL A O 1
ATOM 714 N N . GLU A 1 89 ? 19.328 -18.206 -0.825 1.00 40.34 89 GLU A N 1
ATOM 715 C CA . GLU A 1 89 ? 18.738 -17.779 0.428 1.00 40.34 89 GLU A CA 1
ATOM 716 C C . GLU A 1 89 ? 19.006 -16.295 0.739 1.00 40.34 89 GLU A C 1
ATOM 718 O O . GLU A 1 89 ? 19.968 -15.940 1.412 1.00 40.34 89 GLU A O 1
ATOM 723 N N . MET A 1 90 ? 18.091 -15.408 0.336 1.00 41.84 90 MET A N 1
ATOM 724 C CA . MET A 1 90 ? 17.885 -14.121 1.017 1.00 41.84 90 MET A CA 1
ATOM 725 C C . MET A 1 90 ? 16.956 -14.352 2.223 1.00 41.84 90 MET A C 1
ATOM 727 O O . MET A 1 90 ? 15.805 -13.915 2.258 1.00 41.84 90 MET A O 1
ATOM 731 N N . VAL A 1 91 ? 17.453 -15.096 3.215 1.00 39.06 91 VAL A N 1
ATOM 732 C CA . VAL A 1 91 ? 16.717 -15.560 4.416 1.00 39.06 91 VAL A CA 1
ATOM 733 C C . VAL A 1 91 ? 16.306 -14.418 5.368 1.00 39.06 91 VAL A C 1
ATOM 735 O O . VAL A 1 91 ? 15.576 -14.637 6.329 1.00 39.06 91 VAL A O 1
ATOM 738 N N . GLY A 1 92 ? 16.674 -13.166 5.078 1.00 41.22 92 GLY A N 1
ATOM 739 C CA . GLY A 1 92 ? 16.302 -12.011 5.908 1.00 41.22 92 GLY A CA 1
ATOM 740 C C . GLY A 1 92 ? 14.934 -11.380 5.611 1.00 41.22 92 GLY A C 1
ATOM 741 O O . GLY A 1 92 ? 14.343 -10.772 6.498 1.00 41.22 92 GLY A O 1
ATOM 742 N N . LEU A 1 93 ? 14.415 -11.504 4.385 1.00 42.72 93 LEU A N 1
ATOM 743 C CA . LEU A 1 93 ? 13.164 -10.842 3.971 1.00 42.72 93 LEU A CA 1
ATOM 744 C C . LEU A 1 93 ? 12.058 -11.842 3.640 1.00 42.72 93 LEU A C 1
ATOM 746 O O . LEU A 1 93 ? 10.893 -11.584 3.928 1.00 42.72 93 LEU A O 1
ATOM 750 N N . SER A 1 94 ? 12.396 -13.015 3.110 1.00 36.97 94 SER A N 1
ATOM 751 C CA . SER A 1 94 ? 11.395 -14.010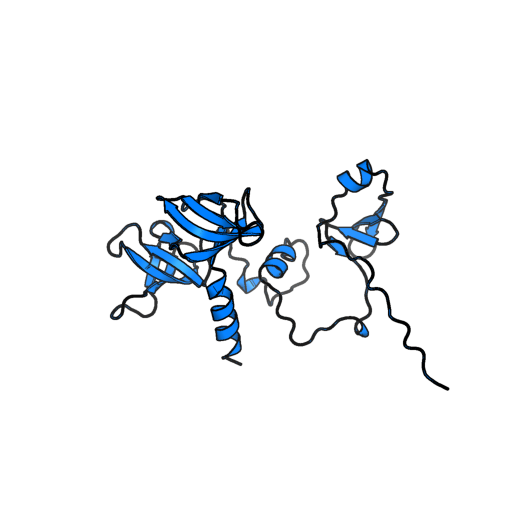 2.717 1.00 36.97 94 SER A CA 1
ATOM 752 C C . SER A 1 94 ? 10.576 -14.519 3.907 1.00 36.97 94 SER A C 1
ATOM 754 O O . SER A 1 94 ? 9.363 -14.645 3.796 1.00 36.97 94 SER A O 1
ATOM 756 N N . THR A 1 95 ? 11.174 -14.695 5.086 1.00 39.34 95 THR A N 1
ATOM 757 C CA . THR A 1 95 ? 10.468 -15.180 6.289 1.00 39.34 95 THR A CA 1
ATOM 758 C C . THR A 1 95 ? 9.493 -14.150 6.877 1.00 39.34 95 THR A C 1
ATOM 760 O O . THR A 1 95 ? 8.555 -14.521 7.575 1.00 39.34 95 THR A O 1
ATOM 763 N N . LEU A 1 96 ? 9.653 -12.860 6.556 1.00 42.62 96 LEU A N 1
ATOM 764 C CA . LEU A 1 96 ? 8.731 -11.799 6.986 1.00 42.62 96 LEU A CA 1
ATOM 765 C C . LEU A 1 96 ? 7.513 -11.649 6.056 1.00 42.62 96 LEU A C 1
ATOM 767 O O . LEU A 1 96 ? 6.517 -11.032 6.439 1.00 42.62 96 LEU A O 1
ATOM 771 N N . PHE A 1 97 ? 7.561 -12.213 4.841 1.00 43.44 97 PHE A N 1
ATOM 772 C CA . PHE A 1 97 ? 6.532 -11.997 3.814 1.00 43.44 97 PHE A CA 1
ATOM 773 C C . PHE A 1 97 ? 6.049 -13.271 3.087 1.00 43.44 97 PHE A C 1
ATOM 775 O O . PHE A 1 97 ? 5.099 -13.185 2.304 1.00 43.44 97 PHE A O 1
ATOM 782 N N . ALA A 1 98 ? 6.622 -14.452 3.359 1.00 36.91 98 ALA A N 1
ATOM 783 C CA . ALA A 1 98 ? 6.262 -15.728 2.721 1.00 36.91 98 ALA A CA 1
ATOM 784 C C . ALA A 1 98 ? 4.844 -16.233 3.048 1.00 36.91 98 ALA A C 1
ATOM 786 O O . ALA A 1 98 ? 4.334 -17.078 2.321 1.00 36.91 98 ALA A O 1
ATOM 787 N N . ASN A 1 99 ? 4.162 -15.668 4.052 1.00 37.38 99 ASN A N 1
ATOM 788 C CA . ASN A 1 99 ? 2.779 -16.043 4.382 1.00 37.38 99 ASN A CA 1
ATOM 789 C C . ASN A 1 99 ? 1.688 -15.171 3.746 1.00 37.38 99 ASN A C 1
ATOM 791 O O . ASN A 1 99 ? 0.510 -15.357 4.033 1.00 37.38 99 ASN A O 1
ATOM 795 N N . ARG A 1 100 ? 2.016 -14.239 2.843 1.00 44.06 100 ARG A N 1
ATOM 796 C CA . ARG A 1 100 ? 0.976 -13.421 2.196 1.00 44.06 100 ARG A CA 1
ATOM 797 C C . ARG A 1 100 ? 0.397 -14.098 0.956 1.00 44.06 100 ARG A C 1
ATOM 799 O O . ARG A 1 100 ? 0.597 -13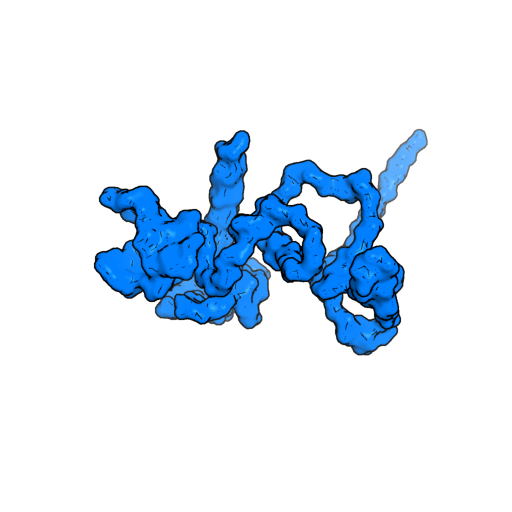.620 -0.163 1.00 44.06 100 ARG A O 1
ATOM 806 N N . LYS A 1 101 ? -0.387 -15.162 1.160 1.00 43.94 101 LYS A N 1
ATOM 807 C CA . LYS A 1 101 ? -1.556 -15.385 0.297 1.00 43.94 101 LYS A CA 1
ATOM 808 C C . LYS A 1 101 ? -2.456 -14.159 0.456 1.00 43.94 101 LYS A C 1
ATOM 810 O O . LYS A 1 101 ? -2.713 -13.762 1.581 1.00 43.94 101 LYS A O 1
ATOM 815 N N . LYS A 1 102 ? -2.818 -13.522 -0.660 1.00 48.81 102 LYS A N 1
ATOM 816 C CA . LYS A 1 102 ? -3.991 -12.656 -0.905 1.00 48.81 102 LYS A CA 1
ATOM 817 C C . LYS A 1 102 ? -4.666 -11.927 0.287 1.00 48.81 102 LYS A C 1
ATOM 819 O O . LYS A 1 102 ? -5.877 -11.821 0.308 1.00 48.81 102 LYS A O 1
ATOM 824 N N . GLY A 1 103 ? -3.920 -11.402 1.259 1.00 53.28 103 GLY A N 1
ATOM 825 C CA . GLY A 1 103 ? -4.515 -10.675 2.384 1.00 53.28 103 GLY A CA 1
ATOM 826 C C . GLY A 1 103 ? -5.021 -9.306 1.935 1.00 53.28 103 GLY A C 1
ATOM 827 O O . GLY A 1 103 ? -4.280 -8.572 1.260 1.00 53.28 103 GLY A O 1
ATOM 828 N N . HIS A 1 104 ? -6.260 -8.971 2.302 1.00 65.50 104 HIS A N 1
ATOM 829 C CA . HIS A 1 104 ? -6.880 -7.669 2.022 1.00 65.50 104 HIS A CA 1
ATOM 830 C C . HIS A 1 104 ? -6.346 -6.561 2.943 1.00 65.50 104 HIS A C 1
ATOM 832 O O . HIS A 1 104 ? -6.444 -5.375 2.617 1.00 65.50 104 HIS A O 1
ATOM 838 N N . PHE A 1 105 ? -5.724 -6.947 4.060 1.00 78.75 105 PHE A N 1
ATOM 839 C CA . PHE A 1 105 ? -5.233 -6.041 5.091 1.00 78.75 105 PHE A CA 1
ATOM 840 C C . PHE A 1 105 ? -3.712 -6.079 5.243 1.00 78.75 105 PHE A C 1
ATOM 842 O O . PHE A 1 105 ? -3.049 -7.101 5.049 1.00 78.75 105 PHE A O 1
ATOM 849 N N . MET A 1 106 ? -3.151 -4.942 5.633 1.00 77.69 106 MET A N 1
ATOM 850 C CA . MET A 1 106 ? -1.753 -4.763 5.995 1.00 77.69 106 MET A CA 1
ATOM 851 C C . MET A 1 106 ? -1.646 -3.988 7.302 1.00 77.69 106 MET A C 1
ATOM 853 O O . MET A 1 106 ? -2.504 -3.173 7.630 1.00 77.69 106 MET A O 1
ATOM 857 N N . LYS A 1 107 ? -0.548 -4.206 8.034 1.00 80.25 107 LYS A N 1
ATOM 858 C CA . LYS A 1 107 ? -0.195 -3.375 9.190 1.00 80.25 107 LYS A CA 1
ATOM 859 C C . LYS A 1 107 ? -0.246 -1.891 8.806 1.00 80.25 107 LYS A C 1
ATOM 861 O O . LYS A 1 107 ? 0.327 -1.501 7.793 1.00 80.25 107 LYS A O 1
ATOM 866 N N . GLY A 1 108 ? -0.917 -1.090 9.626 1.00 79.62 108 GLY A N 1
ATOM 867 C CA . GLY A 1 108 ? -1.141 0.337 9.405 1.00 79.62 108 GLY A CA 1
ATOM 868 C C . G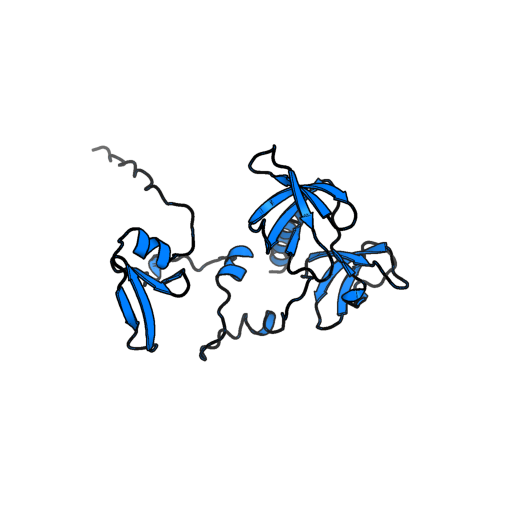LY A 1 108 ? -2.453 0.679 8.697 1.00 79.62 108 GLY A C 1
ATOM 869 O O . GLY A 1 108 ? -2.852 1.842 8.744 1.00 79.62 108 GLY A O 1
ATOM 870 N N . ASP A 1 109 ? -3.155 -0.293 8.101 1.00 83.50 109 ASP A N 1
ATOM 871 C CA . ASP A 1 109 ? -4.477 -0.047 7.520 1.00 83.50 109 ASP A CA 1
ATOM 872 C C . ASP A 1 109 ? -5.464 0.425 8.593 1.00 83.50 109 ASP A C 1
ATOM 874 O O . ASP A 1 109 ? -5.545 -0.158 9.678 1.00 83.50 109 ASP A O 1
ATOM 878 N N . ALA A 1 110 ? -6.236 1.464 8.273 1.00 87.00 110 ALA A N 1
ATOM 879 C CA . ALA A 1 110 ? -7.405 1.844 9.051 1.00 87.00 110 ALA A CA 1
ATOM 880 C C . ALA A 1 110 ? -8.556 0.891 8.713 1.00 87.00 110 ALA A C 1
ATOM 882 O O . ALA A 1 110 ? -8.841 0.638 7.539 1.00 87.00 110 ALA A O 1
ATOM 883 N N . VAL A 1 111 ? -9.205 0.354 9.741 1.00 90.19 111 VAL A N 1
ATOM 884 C CA . VAL A 1 111 ? -10.261 -0.650 9.597 1.00 90.19 111 VAL A CA 1
ATOM 885 C C . VAL A 1 111 ? -11.430 -0.366 10.525 1.00 90.19 111 VAL A C 1
ATOM 887 O O . VAL A 1 111 ? -11.283 0.276 11.567 1.00 90.19 111 VAL A O 1
ATOM 890 N N . ILE A 1 112 ? -12.595 -0.870 10.134 1.00 90.75 112 ILE A N 1
ATOM 891 C CA . ILE A 1 112 ? -13.819 -0.849 10.924 1.00 90.75 112 ILE A CA 1
ATOM 892 C C . ILE A 1 112 ? -14.419 -2.251 10.976 1.00 90.75 112 ILE A C 1
ATOM 894 O O . ILE A 1 112 ? -14.454 -2.971 9.975 1.00 90.75 112 ILE A O 1
ATOM 898 N N . VAL A 1 113 ? -14.902 -2.635 12.152 1.00 91.56 113 VAL A N 1
ATOM 899 C CA . VAL A 1 113 ? -15.632 -3.888 12.341 1.00 91.56 113 VAL A CA 1
ATOM 900 C C . VAL A 1 113 ? -17.055 -3.722 11.800 1.00 91.56 113 VAL A C 1
ATOM 902 O O . VAL A 1 113 ? -17.805 -2.857 12.253 1.00 91.56 113 VAL A O 1
ATOM 905 N N . VAL A 1 114 ? -17.447 -4.541 10.824 1.00 87.56 114 VAL A N 1
ATOM 906 C CA . VAL A 1 114 ? -18.754 -4.451 10.142 1.00 87.56 114 VAL A CA 1
ATOM 907 C C . VAL A 1 114 ? -19.788 -5.458 10.656 1.00 87.56 114 VAL A C 1
ATOM 909 O O . VAL A 1 114 ? -20.989 -5.275 10.423 1.00 87.56 114 VAL A O 1
ATOM 912 N N . LYS A 1 115 ? -19.352 -6.504 11.369 1.00 86.12 115 LYS A N 1
ATOM 913 C CA . LYS A 1 115 ? -20.181 -7.606 11.891 1.00 86.12 115 LYS A CA 1
ATOM 914 C C . LYS A 1 115 ? -19.724 -8.014 13.301 1.00 86.12 115 LYS A C 1
ATOM 916 O O . LYS A 1 115 ? -18.630 -7.652 13.707 1.00 86.12 115 LYS A O 1
ATOM 921 N N . GLY A 1 116 ? -20.565 -8.751 14.026 1.00 87.62 116 GLY A N 1
ATOM 922 C CA . GLY A 1 116 ? -20.268 -9.217 15.386 1.00 87.62 116 GLY A CA 1
ATOM 923 C C . GLY A 1 116 ? -20.521 -8.171 16.478 1.00 87.62 116 GLY A C 1
ATOM 924 O O . GLY A 1 116 ? -21.052 -7.088 16.217 1.00 87.62 116 GLY A O 1
ATOM 925 N N . ASP A 1 117 ? -20.139 -8.507 17.709 1.00 88.44 117 ASP A N 1
ATOM 926 C CA . ASP A 1 117 ? -20.436 -7.714 18.915 1.00 88.44 117 ASP A CA 1
ATOM 927 C C . ASP A 1 117 ? -19.664 -6.390 18.975 1.00 88.44 117 ASP A C 1
ATOM 929 O O . ASP A 1 117 ? -20.091 -5.428 19.610 1.00 88.44 117 ASP A O 1
ATOM 933 N N . LEU A 1 118 ? -18.533 -6.321 18.272 1.00 89.56 118 LEU A N 1
ATOM 934 C CA . LEU A 1 118 ? -17.662 -5.148 18.215 1.00 89.56 118 LEU A CA 1
ATOM 935 C C . LEU A 1 118 ? -17.953 -4.260 16.997 1.00 89.56 118 LEU A C 1
ATOM 937 O O . LEU A 1 118 ? -17.103 -3.469 16.594 1.00 89.56 118 LEU A O 1
ATOM 941 N N . LYS A 1 119 ? -19.137 -4.379 16.382 1.00 91.44 119 LYS A N 1
ATOM 942 C CA . LYS A 1 119 ? -19.519 -3.599 15.198 1.00 91.44 119 LYS A CA 1
ATOM 943 C C . LYS A 1 119 ? -19.359 -2.090 15.424 1.00 91.44 119 LYS A C 1
ATOM 945 O O . LYS A 1 119 ? -19.712 -1.553 16.469 1.00 91.44 119 LYS A O 1
ATOM 950 N N . ASN A 1 120 ? -18.893 -1.397 14.386 1.00 89.75 120 ASN A N 1
ATOM 951 C CA . ASN A 1 120 ? -18.534 0.023 14.355 1.00 89.75 120 ASN A CA 1
ATOM 952 C C . ASN A 1 120 ? -17.281 0.391 15.164 1.00 89.75 120 ASN A C 1
ATOM 954 O O . ASN A 1 120 ? -16.934 1.571 15.235 1.00 89.75 120 ASN A O 1
ATOM 958 N N . LEU A 1 121 ? -16.570 -0.587 15.734 1.00 92.38 121 LEU A N 1
ATOM 959 C CA . LEU A 1 121 ? -15.265 -0.336 16.326 1.00 92.38 121 LEU A CA 1
ATOM 960 C C . LEU A 1 121 ? -14.256 -0.014 15.223 1.00 92.38 121 LEU A C 1
ATOM 962 O O . LEU A 1 121 ? -14.035 -0.818 14.315 1.00 92.38 121 LEU A O 1
ATOM 966 N N . LYS A 1 122 ? -13.644 1.165 15.319 1.00 92.50 122 LYS A N 1
ATOM 967 C CA . LYS A 1 122 ? -12.551 1.599 14.449 1.00 92.50 122 LYS A CA 1
ATOM 968 C C . LYS A 1 122 ? -11.205 1.287 15.086 1.00 92.50 122 LYS A C 1
ATOM 970 O O . LYS A 1 122 ? -11.052 1.306 16.312 1.00 92.50 122 LYS A O 1
ATOM 975 N N . GLY A 1 123 ? -10.214 1.047 14.243 1.00 91.81 123 GLY A N 1
ATOM 976 C CA . GLY A 1 123 ? -8.850 0.850 14.693 1.00 91.81 123 GLY A CA 1
ATOM 977 C C . GLY A 1 123 ? -7.854 0.792 13.551 1.00 91.81 123 GLY A C 1
ATOM 978 O O . GLY A 1 123 ? -8.180 1.037 12.389 1.00 91.81 123 GLY A O 1
ATOM 979 N N . TRP A 1 124 ? -6.625 0.440 13.910 1.00 91.31 124 TRP A N 1
ATOM 980 C CA . TRP A 1 124 ? -5.527 0.258 12.967 1.00 91.31 124 TRP A CA 1
ATOM 981 C C . TRP A 1 124 ? -4.980 -1.151 13.065 1.00 91.31 124 TRP A C 1
ATOM 983 O O . TRP A 1 124 ? -4.772 -1.658 14.164 1.00 91.31 124 TRP A O 1
ATOM 993 N N . VAL A 1 125 ? -4.704 -1.775 11.928 1.00 89.12 125 VAL A N 1
ATOM 994 C CA . VAL A 1 125 ? -4.104 -3.109 11.894 1.00 89.12 125 VAL A CA 1
ATOM 995 C C . VAL A 1 125 ? -2.688 -3.056 12.472 1.00 89.12 125 VAL A C 1
ATOM 997 O O . VAL A 1 125 ? -1.837 -2.314 11.984 1.00 89.12 125 VAL A O 1
ATOM 1000 N N . GLU A 1 126 ? -2.406 -3.868 13.488 1.00 87.19 126 GLU A N 1
ATOM 1001 C CA . GLU A 1 126 ? -1.058 -4.049 14.044 1.00 87.19 126 GLU A CA 1
ATOM 1002 C C . GLU A 1 126 ? -0.371 -5.298 13.492 1.00 87.19 126 GLU A C 1
ATOM 1004 O O . GLU A 1 126 ? 0.831 -5.269 13.211 1.00 87.19 126 GLU A O 1
ATOM 1009 N N . LYS A 1 127 ? -1.125 -6.389 13.320 1.00 84.75 127 LYS A N 1
ATOM 1010 C CA . LYS A 1 127 ? -0.615 -7.673 12.827 1.00 84.75 127 LYS A CA 1
ATOM 1011 C C . LYS A 1 127 ? -1.707 -8.406 12.048 1.00 84.75 127 LYS A C 1
ATOM 1013 O O . LYS A 1 127 ? -2.876 -8.345 12.406 1.00 84.75 127 LYS A O 1
ATOM 1018 N N . VAL A 1 128 ? -1.313 -9.108 10.992 1.00 84.25 128 VAL A N 1
ATOM 1019 C CA . VAL A 1 128 ? -2.201 -9.950 10.178 1.00 84.25 128 VAL A CA 1
ATOM 1020 C C . VAL A 1 128 ? -1.747 -11.400 10.332 1.00 84.25 128 VAL A C 1
ATOM 1022 O O . VAL A 1 128 ? -0.560 -11.682 10.166 1.00 84.25 128 VAL A O 1
ATOM 1025 N N . GLU A 1 129 ? -2.670 -12.289 10.685 1.00 83.25 129 GLU A N 1
ATOM 1026 C CA . GLU A 1 129 ? -2.502 -13.749 10.706 1.00 83.25 129 GLU A CA 1
ATOM 1027 C C . GLU A 1 129 ? -3.408 -14.381 9.630 1.00 83.25 129 GLU A C 1
ATOM 1029 O O . GLU A 1 129 ? -4.055 -13.656 8.880 1.00 83.25 129 GLU A O 1
ATOM 1034 N N . GLU A 1 130 ? -3.422 -15.713 9.491 1.00 75.75 130 GLU A N 1
ATOM 1035 C CA . GLU A 1 130 ? -4.120 -16.377 8.371 1.00 75.75 130 GLU A CA 1
ATOM 1036 C C . GLU A 1 130 ? -5.641 -16.175 8.367 1.00 75.75 130 GLU A C 1
ATOM 1038 O O . GLU A 1 130 ? -6.226 -16.040 7.299 1.00 75.75 130 GLU A O 1
ATOM 1043 N N . GLU A 1 131 ? -6.281 -16.163 9.538 1.00 80.44 131 GLU A N 1
ATOM 1044 C CA . GLU A 1 131 ? -7.744 -16.040 9.657 1.00 80.44 131 GLU A CA 1
ATOM 1045 C C . GLU A 1 131 ? -8.176 -14.824 10.495 1.00 80.44 131 GLU A C 1
ATOM 1047 O O . GLU A 1 131 ? -9.309 -14.343 10.394 1.00 80.44 131 GLU A O 1
ATOM 1052 N N . ASN A 1 132 ? -7.253 -14.289 11.298 1.00 88.81 132 ASN A N 1
ATOM 1053 C CA . ASN A 1 132 ? -7.506 -13.191 12.218 1.00 88.81 132 ASN A CA 1
ATOM 1054 C C . ASN A 1 132 ? -6.557 -12.021 11.961 1.00 88.81 132 ASN A C 1
ATOM 1056 O O . ASN A 1 132 ? -5.372 -12.177 11.665 1.00 88.81 132 ASN A O 1
ATOM 1060 N N . VAL A 1 133 ? -7.083 -10.822 12.151 1.00 90.31 133 VAL A N 1
ATOM 1061 C CA . VAL A 1 133 ? -6.363 -9.562 12.073 1.00 90.31 133 VAL A CA 1
ATOM 1062 C C . VAL A 1 133 ? -6.372 -8.935 13.458 1.00 90.31 133 VAL A C 1
ATOM 1064 O O . VAL A 1 133 ? -7.416 -8.720 14.071 1.00 90.31 133 VAL A O 1
ATOM 1067 N N . HIS A 1 134 ? -5.184 -8.634 13.960 1.00 92.50 134 HIS A N 1
ATOM 1068 C CA . HIS A 1 134 ? -4.985 -7.967 15.236 1.00 92.50 134 HIS A CA 1
ATOM 1069 C C . HIS A 1 134 ? -5.018 -6.459 15.014 1.00 92.50 134 HIS A C 1
ATOM 1071 O O . HIS A 1 134 ? -4.142 -5.905 14.342 1.00 92.50 134 HIS A O 1
ATOM 1077 N N . ILE A 1 135 ? -6.023 -5.796 15.576 1.00 94.00 135 ILE A N 1
ATOM 1078 C CA . ILE A 1 135 ? -6.243 -4.357 15.444 1.00 94.00 135 ILE A CA 1
ATOM 1079 C C . ILE A 1 135 ? -5.988 -3.657 16.777 1.00 94.00 135 ILE A C 1
ATOM 1081 O O . ILE A 1 135 ? -6.313 -4.181 17.840 1.00 94.00 135 ILE A O 1
ATOM 1085 N N . ARG A 1 136 ? -5.439 -2.447 16.726 1.00 93.56 136 ARG A N 1
ATOM 1086 C CA . ARG A 1 136 ? -5.410 -1.513 17.849 1.00 93.56 136 ARG A CA 1
ATOM 1087 C C . ARG A 1 136 ? -6.668 -0.647 17.798 1.00 93.56 136 ARG A C 1
ATOM 1089 O O . ARG A 1 136 ? -6.777 0.158 16.865 1.00 93.56 136 ARG A O 1
ATOM 1096 N N . PRO A 1 137 ? -7.594 -0.776 18.761 1.00 93.50 137 PRO A N 1
ATOM 1097 C CA . PRO A 1 137 ? -8.800 0.042 18.803 1.00 93.50 137 PRO A CA 1
ATOM 1098 C C . PRO A 1 137 ? -8.478 1.528 19.003 1.00 93.50 137 PRO A C 1
ATOM 1100 O O . PRO A 1 137 ? -7.521 1.880 19.691 1.00 93.50 137 PRO A O 1
ATOM 1103 N N . GLU A 1 138 ? -9.299 2.410 18.436 1.00 88.62 138 GLU A N 1
ATOM 1104 C CA . GLU A 1 138 ? -9.221 3.858 18.691 1.00 88.62 138 GLU A CA 1
ATOM 1105 C C . GLU A 1 138 ? -9.798 4.248 20.065 1.00 88.62 138 GLU A C 1
ATOM 1107 O O . GLU A 1 138 ? -9.340 5.191 20.713 1.00 88.62 138 GLU A O 1
ATOM 1112 N N . MET A 1 139 ? -10.785 3.486 20.536 1.00 83.31 139 MET A N 1
ATOM 1113 C CA . MET A 1 139 ? -11.462 3.681 21.816 1.00 83.31 139 MET A CA 1
ATOM 1114 C C . MET A 1 139 ? -10.544 3.392 23.018 1.00 83.31 139 MET A C 1
ATOM 1116 O O . MET A 1 139 ? -9.893 2.350 23.094 1.00 83.31 139 MET A O 1
ATOM 1120 N N . LYS A 1 140 ? -10.578 4.277 24.025 1.00 80.94 140 LYS A N 1
ATOM 1121 C CA . LYS A 1 140 ? -9.961 4.040 25.343 1.00 80.94 140 LYS A CA 1
ATOM 1122 C C . LYS A 1 140 ? -10.793 3.039 26.156 1.00 80.94 140 LYS A C 1
ATOM 1124 O O . LYS A 1 140 ? -12.015 3.067 26.091 1.00 80.94 140 LYS A O 1
ATOM 1129 N N . GLY A 1 141 ? -10.135 2.205 26.963 1.00 80.00 141 GLY A N 1
ATOM 1130 C CA . GLY A 1 141 ? -10.797 1.222 27.838 1.00 80.00 141 GLY A CA 1
ATOM 1131 C C . GLY A 1 141 ? -10.925 -0.187 27.249 1.00 80.00 141 GLY A C 1
ATOM 1132 O O . GLY A 1 141 ? -11.411 -1.083 27.930 1.00 80.00 141 GLY A O 1
ATOM 1133 N N . LEU A 1 142 ? -10.449 -0.395 26.020 1.00 82.62 142 LEU A N 1
ATOM 1134 C CA . LEU A 1 142 ? -10.289 -1.715 25.412 1.00 82.62 142 LEU A CA 1
ATOM 1135 C C . LEU A 1 142 ? -8.851 -2.237 25.575 1.00 82.62 142 LEU A C 1
ATOM 1137 O O . LEU A 1 142 ? -7.937 -1.451 25.854 1.00 82.62 142 LEU A O 1
ATOM 1141 N N . PRO A 1 143 ? -8.625 -3.553 25.389 1.00 85.62 143 PRO A N 1
ATOM 1142 C CA . PRO A 1 143 ? -7.283 -4.112 25.289 1.00 85.62 143 PRO A CA 1
ATOM 1143 C C . PRO A 1 143 ? -6.439 -3.382 24.241 1.00 85.62 143 PRO A C 1
ATOM 1145 O O . PRO A 1 143 ? -6.956 -2.895 23.235 1.00 85.62 143 PRO A O 1
ATOM 1148 N N . LYS A 1 144 ? -5.119 -3.353 24.459 1.00 87.88 144 LYS A N 1
ATOM 1149 C CA . LYS A 1 144 ? -4.161 -2.695 23.554 1.00 87.88 144 LYS A CA 1
ATOM 1150 C C . LYS A 1 144 ? -4.279 -3.202 22.112 1.00 87.88 144 LYS A C 1
ATOM 1152 O O . LYS A 1 144 ? -4.165 -2.413 21.180 1.00 87.88 144 LYS A O 1
ATOM 1157 N N . THR A 1 145 ? -4.529 -4.496 21.957 1.00 89.38 145 THR A N 1
ATOM 1158 C CA . THR A 1 145 ? -4.668 -5.168 20.670 1.00 89.38 145 THR A CA 1
ATOM 1159 C C . THR A 1 145 ? -5.822 -6.159 20.777 1.00 89.38 145 THR A C 1
ATOM 1161 O O . THR A 1 145 ? -5.966 -6.828 21.803 1.00 89.38 145 THR A O 1
ATOM 1164 N N . LEU A 1 146 ? -6.646 -6.245 19.737 1.00 92.75 146 LEU A N 1
ATOM 1165 C CA . LEU A 1 146 ? -7.815 -7.111 19.678 1.00 92.75 146 LEU A CA 1
ATOM 1166 C C . LEU A 1 146 ? -7.781 -7.938 18.390 1.00 92.75 146 LEU A C 1
ATOM 1168 O O . LEU A 1 146 ? -7.594 -7.386 17.308 1.00 92.75 146 LEU A O 1
ATOM 1172 N N . ALA A 1 147 ? -7.946 -9.254 18.510 1.00 93.56 147 ALA A N 1
ATOM 1173 C CA . ALA A 1 147 ? -8.016 -10.156 17.366 1.00 93.56 147 ALA A CA 1
ATOM 1174 C C . ALA A 1 147 ? -9.449 -10.193 16.822 1.00 93.56 147 ALA A C 1
ATOM 1176 O O . ALA A 1 147 ? -10.378 -10.530 17.554 1.00 93.56 147 ALA A O 1
ATOM 1177 N N . VAL A 1 148 ? -9.618 -9.843 15.549 1.00 92.25 148 VAL A N 1
ATOM 1178 C CA . VAL A 1 148 ? -10.902 -9.867 14.833 1.00 92.25 148 VAL A CA 1
ATOM 1179 C C . VAL A 1 148 ? -10.759 -10.760 13.610 1.00 92.25 148 VAL A C 1
ATOM 1181 O O . VAL A 1 148 ? -9.720 -10.736 12.954 1.00 92.25 148 VAL A O 1
ATOM 1184 N N . ASN A 1 149 ? -11.791 -11.531 13.271 1.00 90.25 149 ASN A N 1
ATOM 1185 C CA . ASN A 1 149 ? -11.776 -12.321 12.044 1.00 90.25 149 ASN A CA 1
ATOM 1186 C C . ASN A 1 149 ? -11.711 -11.401 10.813 1.00 90.25 149 ASN A C 1
ATOM 1188 O O . ASN A 1 149 ? -12.411 -10.388 10.755 1.00 90.25 149 ASN A O 1
ATOM 1192 N N . GLU A 1 150 ? -10.922 -11.764 9.798 1.00 86.12 150 GLU A N 1
ATOM 1193 C CA . GLU A 1 150 ? -10.797 -10.962 8.570 1.00 86.12 150 GLU A CA 1
ATOM 1194 C C . GLU A 1 150 ? -12.163 -10.670 7.915 1.00 86.12 150 GLU A C 1
ATOM 1196 O O . GLU A 1 150 ? -12.397 -9.570 7.416 1.00 86.12 150 GLU A O 1
ATOM 1201 N N . LYS A 1 151 ? -13.108 -11.619 7.985 1.00 85.56 151 LYS A N 1
ATOM 1202 C CA . LYS A 1 151 ? -14.454 -11.509 7.388 1.00 85.56 151 LYS A CA 1
ATOM 1203 C C . LYS A 1 151 ? -15.365 -10.502 8.095 1.00 85.56 151 LYS A C 1
ATOM 1205 O O . LYS A 1 151 ? -16.425 -10.152 7.567 1.00 85.56 151 LYS A O 1
ATOM 1210 N N . GLU A 1 152 ? -14.993 -10.074 9.297 1.00 88.38 152 GLU A N 1
ATOM 1211 C CA . GLU A 1 152 ? -15.722 -9.081 10.087 1.00 88.38 152 GLU A CA 1
ATOM 1212 C C . GLU A 1 152 ? -15.133 -7.676 9.941 1.00 88.38 152 GLU A C 1
ATOM 1214 O O . GLU A 1 152 ? -15.710 -6.720 10.462 1.00 88.38 152 GLU A O 1
ATOM 1219 N N . LEU A 1 153 ? -14.027 -7.527 9.206 1.00 87.75 153 LEU A N 1
ATOM 1220 C CA . LEU A 1 153 ? -13.354 -6.255 8.982 1.00 87.75 153 LEU A CA 1
ATOM 1221 C C . LEU A 1 153 ? -13.600 -5.708 7.577 1.00 87.75 153 LEU A C 1
ATOM 1223 O O . LEU A 1 153 ? -13.720 -6.432 6.588 1.00 87.75 153 LEU A O 1
ATOM 1227 N N . CYS A 1 154 ? -13.612 -4.383 7.495 1.00 86.50 154 CYS A N 1
ATOM 1228 C CA . CYS A 1 154 ? -13.531 -3.640 6.248 1.00 86.50 154 CYS A CA 1
ATOM 1229 C C . CYS A 1 154 ? -12.496 -2.524 6.394 1.00 86.50 154 CYS A C 1
ATOM 1231 O O . CYS A 1 154 ? -12.300 -2.000 7.496 1.00 86.50 154 CYS A O 1
ATOM 1233 N N . LYS A 1 155 ? -11.842 -2.138 5.294 1.00 85.88 155 LYS A N 1
ATOM 1234 C CA . LYS A 1 155 ? -11.012 -0.931 5.298 1.00 85.88 155 LYS A CA 1
ATOM 1235 C C . LYS A 1 155 ? -11.884 0.291 5.564 1.00 85.88 155 LYS A C 1
ATOM 1237 O O . LYS A 1 155 ? -13.046 0.343 5.167 1.00 85.88 155 LYS A O 1
ATOM 1242 N N . TYR A 1 156 ? -11.312 1.263 6.255 1.00 86.75 156 TYR A N 1
ATOM 1243 C CA . TYR A 1 156 ? -12.002 2.472 6.661 1.00 86.75 156 TYR A CA 1
ATOM 1244 C C . TYR A 1 156 ? -11.317 3.702 6.068 1.00 86.75 156 TYR A C 1
ATOM 1246 O O . TYR A 1 156 ? -10.110 3.881 6.227 1.00 86.75 156 TYR A O 1
ATOM 1254 N N . PHE A 1 157 ? -12.101 4.544 5.399 1.00 88.81 157 PHE A N 1
ATOM 1255 C CA . PHE A 1 157 ? -11.655 5.785 4.775 1.00 88.81 157 PHE A CA 1
ATOM 1256 C C . PHE A 1 157 ? -12.647 6.898 5.104 1.00 88.81 157 PHE A C 1
ATOM 1258 O O . PHE A 1 157 ? -13.855 6.662 5.150 1.00 88.81 157 PHE A O 1
ATOM 1265 N N . GLU A 1 158 ? -12.141 8.110 5.301 1.00 89.25 158 GLU A N 1
ATOM 1266 C CA . GLU A 1 158 ? -12.946 9.311 5.531 1.00 89.25 158 GLU A CA 1
ATOM 1267 C C . GLU A 1 158 ? -12.648 10.373 4.466 1.00 89.25 158 GLU A C 1
ATOM 1269 O O . GLU A 1 158 ? -11.523 10.435 3.953 1.00 89.25 158 GLU A O 1
ATOM 1274 N N . PRO A 1 159 ? -13.622 11.242 4.137 1.00 91.12 159 PRO A N 1
ATOM 1275 C CA . PRO A 1 159 ? -13.350 12.434 3.348 1.00 91.12 159 PRO A CA 1
ATOM 1276 C C . PRO A 1 159 ? -12.186 13.245 3.934 1.00 91.12 159 PRO A C 1
ATOM 1278 O O . PRO A 1 159 ? -12.074 13.409 5.147 1.00 91.12 159 PRO A O 1
ATOM 1281 N N . GLY A 1 160 ? -11.314 13.741 3.062 1.00 88.06 160 GLY A N 1
ATOM 1282 C CA . GLY A 1 160 ? -10.067 14.417 3.413 1.00 88.06 160 GLY A CA 1
ATOM 1283 C C . GLY A 1 160 ? -8.853 13.489 3.519 1.00 88.06 160 GLY A C 1
ATOM 1284 O O . GLY A 1 160 ? -7.730 13.976 3.562 1.00 88.06 160 GLY A O 1
ATOM 1285 N N . ASN A 1 161 ? -9.026 12.163 3.525 1.00 88.94 161 ASN A N 1
ATOM 1286 C CA . ASN A 1 161 ? -7.890 11.241 3.497 1.00 88.94 161 ASN A CA 1
ATOM 1287 C C . ASN A 1 161 ? -7.179 11.264 2.138 1.00 88.94 161 ASN A C 1
ATOM 1289 O O . ASN A 1 161 ? -7.820 11.094 1.105 1.00 88.94 161 ASN A O 1
ATOM 1293 N N . HIS A 1 162 ? -5.849 11.363 2.137 1.00 85.56 162 HIS A N 1
ATOM 1294 C CA . HIS A 1 162 ? -5.050 11.100 0.939 1.00 85.56 162 HIS A CA 1
ATOM 1295 C C . HIS A 1 162 ? -4.815 9.602 0.785 1.00 85.56 162 HIS A C 1
ATOM 1297 O O . HIS A 1 162 ? -4.332 8.937 1.708 1.00 85.56 162 HIS A O 1
ATOM 1303 N N . VAL A 1 163 ? -5.137 9.074 -0.389 1.00 86.94 163 VAL A N 1
ATOM 1304 C CA . VAL A 1 163 ? -5.070 7.649 -0.695 1.00 86.94 163 VAL A CA 1
ATOM 1305 C C . VAL A 1 163 ? -4.273 7.380 -1.962 1.00 86.94 163 VAL A C 1
ATOM 1307 O O . VAL A 1 163 ? -4.166 8.222 -2.853 1.00 86.94 163 VAL A O 1
ATOM 1310 N N . LYS A 1 164 ? -3.731 6.167 -2.044 1.00 84.38 164 LYS A N 1
ATOM 1311 C CA . LYS A 1 164 ? -3.109 5.618 -3.246 1.00 84.38 164 LYS A CA 1
ATOM 1312 C C . LYS A 1 164 ? -3.746 4.289 -3.603 1.00 84.38 164 LYS A C 1
ATOM 1314 O O . LYS A 1 164 ? -3.881 3.415 -2.744 1.00 84.38 164 LYS A O 1
ATOM 1319 N N . VAL A 1 165 ? -4.083 4.132 -4.877 1.00 82.06 165 VAL A N 1
ATOM 1320 C CA . VAL A 1 165 ? -4.502 2.857 -5.454 1.00 82.06 165 VAL A CA 1
ATOM 1321 C C . VAL A 1 165 ? -3.243 2.047 -5.757 1.00 82.06 165 VAL A C 1
ATOM 1323 O O . VAL A 1 165 ? -2.428 2.429 -6.591 1.00 82.06 165 VAL A O 1
ATOM 1326 N N . VAL A 1 166 ? -3.059 0.948 -5.037 1.00 77.00 166 VAL A N 1
ATOM 1327 C CA . VAL A 1 166 ? -1.896 0.055 -5.143 1.00 77.00 166 VAL A CA 1
ATOM 1328 C C . VAL A 1 166 ? -2.120 -1.022 -6.199 1.00 77.00 166 VAL A C 1
ATOM 1330 O O . VAL A 1 166 ? -1.170 -1.450 -6.827 1.00 77.00 166 VAL A O 1
ATOM 1333 N N . THR A 1 167 ? -3.363 -1.457 -6.413 1.00 71.19 167 THR A N 1
ATOM 1334 C CA . THR A 1 167 ? -3.712 -2.483 -7.416 1.00 71.19 167 THR A CA 1
ATOM 1335 C C . THR A 1 167 ? -5.101 -2.211 -7.988 1.00 71.19 167 THR A C 1
ATOM 1337 O O . THR A 1 167 ? -5.965 -1.685 -7.281 1.00 71.19 167 THR A O 1
ATOM 1340 N N . GLY A 1 168 ? -5.318 -2.555 -9.263 1.00 70.75 168 GLY A N 1
ATOM 1341 C CA . GLY A 1 168 ? -6.599 -2.392 -9.961 1.00 70.75 168 GLY A CA 1
ATOM 1342 C C . GLY A 1 168 ? -6.516 -1.619 -11.273 1.00 70.75 168 GLY A C 1
ATOM 1343 O O . GLY A 1 168 ? -5.453 -1.192 -11.702 1.00 70.75 168 GLY A O 1
ATOM 1344 N N . THR A 1 169 ? -7.667 -1.353 -11.897 1.00 70.38 169 THR A N 1
ATOM 1345 C CA . THR A 1 169 ? -7.753 -0.599 -13.167 1.00 70.38 169 THR A CA 1
ATOM 1346 C C . THR A 1 169 ? -7.207 0.831 -13.066 1.00 70.38 169 THR A C 1
ATOM 1348 O O . THR A 1 169 ? -6.853 1.436 -14.074 1.00 70.38 169 THR A O 1
ATOM 1351 N N . LYS A 1 170 ? -7.152 1.388 -11.851 1.00 75.75 170 LYS A N 1
ATOM 1352 C CA . LYS A 1 170 ? -6.637 2.731 -11.547 1.00 75.75 170 LYS A CA 1
ATOM 1353 C C . LYS A 1 170 ? -5.337 2.680 -10.728 1.00 75.75 170 LYS A C 1
ATOM 1355 O O . LYS A 1 170 ? -5.057 3.609 -9.979 1.00 75.75 170 LYS A O 1
ATOM 1360 N N . GLU A 1 171 ? -4.578 1.587 -10.819 1.00 79.25 171 GLU A N 1
ATOM 1361 C CA . GLU A 1 171 ? -3.302 1.408 -10.116 1.00 79.25 171 GLU A CA 1
ATOM 1362 C C . GLU A 1 171 ? -2.342 2.593 -10.315 1.00 79.25 171 GLU A C 1
ATOM 1364 O O . GLU A 1 171 ? -2.239 3.171 -11.395 1.00 79.25 171 GLU A O 1
ATOM 1369 N N . GLY A 1 172 ? -1.652 2.975 -9.239 1.00 76.56 172 GLY A N 1
ATOM 1370 C CA . GLY A 1 172 ? -0.719 4.098 -9.205 1.00 76.56 172 GLY A CA 1
ATOM 1371 C C . GLY A 1 172 ? -1.380 5.464 -9.015 1.00 76.56 172 GLY A C 1
ATOM 1372 O O . GLY A 1 172 ? -0.677 6.423 -8.696 1.00 76.56 172 GLY A O 1
ATOM 1373 N N . ALA A 1 173 ? -2.707 5.571 -9.149 1.00 82.06 173 ALA A N 1
ATOM 1374 C CA . ALA A 1 173 ? -3.414 6.823 -8.919 1.00 82.06 173 ALA A CA 1
ATOM 1375 C C . ALA A 1 173 ? -3.347 7.240 -7.442 1.00 82.06 173 ALA A C 1
ATOM 1377 O O . ALA A 1 173 ? -3.573 6.431 -6.537 1.00 82.06 173 ALA A O 1
ATOM 1378 N N . THR A 1 174 ? -3.077 8.523 -7.208 1.00 84.88 174 THR A N 1
ATOM 1379 C CA . THR A 1 174 ? -3.168 9.164 -5.893 1.00 84.88 174 THR A CA 1
ATOM 1380 C C . THR A 1 174 ? -4.200 10.279 -5.919 1.00 84.88 174 THR A C 1
ATOM 1382 O O . THR A 1 174 ? -4.446 10.905 -6.960 1.00 84.88 174 THR A O 1
ATOM 1385 N N . GLY A 1 175 ? -4.814 10.521 -4.769 1.00 89.06 175 GLY A N 1
ATOM 1386 C CA . GLY A 1 175 ? -5.757 11.612 -4.615 1.00 89.06 175 GLY A CA 1
ATOM 1387 C C . GLY A 1 175 ? -6.328 11.717 -3.213 1.00 89.06 175 GLY A C 1
ATOM 1388 O O . GLY A 1 175 ? -6.110 10.856 -2.358 1.00 89.06 175 GLY A O 1
ATOM 1389 N N . MET A 1 176 ? -7.119 12.758 -3.006 1.00 89.12 176 MET A N 1
ATOM 1390 C CA . MET A 1 176 ? -7.873 12.986 -1.783 1.00 89.12 176 MET A CA 1
ATOM 1391 C C . MET A 1 176 ? -9.274 12.378 -1.900 1.00 89.12 176 MET A C 1
ATOM 1393 O O . MET A 1 176 ? -9.990 12.615 -2.872 1.00 89.12 176 MET A O 1
ATOM 1397 N N . VAL A 1 177 ? -9.700 11.616 -0.895 1.00 90.50 177 VAL A N 1
ATOM 1398 C CA . VAL A 1 177 ? -11.079 11.132 -0.777 1.00 90.50 177 VAL A CA 1
ATOM 1399 C C . VAL A 1 177 ? -11.990 12.338 -0.560 1.00 90.50 177 VAL A C 1
ATOM 1401 O O . VAL A 1 177 ? -11.863 13.036 0.441 1.00 90.50 177 VAL A O 1
ATOM 1404 N N . VAL A 1 178 ? -12.920 12.595 -1.476 1.00 91.56 178 VAL A N 1
ATOM 1405 C CA . VAL A 1 178 ? -13.913 13.677 -1.338 1.00 91.56 178 VAL A CA 1
ATOM 1406 C C . VAL A 1 178 ? -15.260 13.161 -0.844 1.00 91.56 178 VAL A C 1
ATOM 1408 O O . VAL A 1 178 ? -16.005 13.898 -0.201 1.00 91.56 178 VAL A O 1
ATOM 1411 N N . LYS A 1 179 ? -15.570 11.886 -1.102 1.00 88.56 179 LYS A N 1
ATOM 1412 C CA . LYS A 1 179 ? -16.792 11.230 -0.632 1.00 88.56 179 LYS A CA 1
ATOM 1413 C C . LYS A 1 179 ? -16.580 9.723 -0.512 1.00 88.56 179 LYS A C 1
ATOM 1415 O O . LYS A 1 179 ? -15.798 9.138 -1.258 1.00 88.56 179 LYS A O 1
ATOM 1420 N N . VAL A 1 180 ? -17.304 9.108 0.418 1.00 87.81 180 VAL A N 1
ATOM 1421 C CA . VAL A 1 180 ? -17.360 7.655 0.604 1.00 87.81 180 VAL A CA 1
ATOM 1422 C C . VAL A 1 180 ? -18.818 7.229 0.490 1.00 87.81 180 VAL A C 1
ATOM 1424 O O . VAL A 1 180 ? -19.656 7.692 1.263 1.00 87.81 180 VAL A O 1
ATOM 1427 N N . GLU A 1 181 ? -19.126 6.374 -0.479 1.00 83.25 181 GLU A N 1
ATOM 1428 C CA . GLU A 1 181 ? -20.468 5.838 -0.708 1.00 83.25 181 GLU A CA 1
ATOM 1429 C C . GLU A 1 181 ? -20.442 4.319 -0.590 1.00 83.25 181 GLU A C 1
ATOM 1431 O O . GLU A 1 181 ? -19.993 3.638 -1.503 1.00 83.25 181 GLU A O 1
ATOM 1436 N N . GLN A 1 182 ? -20.924 3.786 0.538 1.00 76.50 182 GLN A N 1
ATOM 1437 C CA . GLN A 1 182 ? -20.945 2.348 0.840 1.00 76.50 182 GLN A CA 1
ATOM 1438 C C . GLN A 1 182 ? -19.574 1.673 0.639 1.00 76.50 182 GLN A C 1
ATOM 1440 O O . GLN A 1 182 ? -18.771 1.640 1.569 1.00 76.50 182 GLN A O 1
ATOM 1445 N N . HIS A 1 183 ? -19.305 1.158 -0.561 1.00 74.62 183 HIS A N 1
ATOM 1446 C CA . HIS A 1 183 ? -18.065 0.479 -0.933 1.00 74.62 183 HIS A CA 1
ATOM 1447 C C . HIS A 1 183 ? -17.311 1.158 -2.081 1.00 74.62 183 HIS A C 1
ATOM 1449 O O . HIS A 1 183 ? -16.428 0.544 -2.673 1.00 74.62 183 HIS A O 1
ATOM 1455 N N . VAL A 1 184 ? -17.627 2.417 -2.390 1.00 83.00 184 VAL A N 1
ATOM 1456 C CA . VAL A 1 184 ? -16.985 3.215 -3.437 1.00 83.00 184 VAL A CA 1
ATOM 1457 C C . VAL A 1 184 ? -16.369 4.470 -2.826 1.00 83.00 184 VAL A C 1
ATOM 1459 O O . VAL A 1 184 ? -17.029 5.235 -2.119 1.00 83.00 184 VAL A O 1
ATOM 1462 N N . LEU A 1 185 ? -15.083 4.684 -3.100 1.00 86.31 185 LEU A N 1
ATOM 1463 C CA . LEU A 1 185 ? -14.403 5.942 -2.817 1.00 86.31 185 LEU A CA 1
ATOM 1464 C C . LEU A 1 185 ? -14.505 6.849 -4.032 1.00 86.31 185 LEU A C 1
ATOM 1466 O O . LEU A 1 185 ? -14.158 6.446 -5.140 1.00 86.31 185 LEU A O 1
ATOM 1470 N N . ILE A 1 186 ? -14.916 8.088 -3.798 1.00 87.38 186 ILE A N 1
ATOM 1471 C CA . ILE A 1 186 ? -14.845 9.160 -4.781 1.00 87.38 186 ILE A CA 1
ATOM 1472 C C . ILE A 1 186 ? -13.580 9.954 -4.467 1.00 87.38 186 ILE A C 1
ATOM 1474 O O . ILE A 1 186 ? -13.490 10.608 -3.424 1.00 87.38 186 ILE A O 1
ATOM 1478 N N . ILE A 1 187 ? -12.583 9.850 -5.341 1.00 90.00 187 ILE A N 1
ATOM 1479 C CA . ILE A 1 187 ? -11.233 10.380 -5.139 1.00 90.00 187 ILE A CA 1
ATOM 1480 C C . ILE A 1 187 ? -10.989 11.513 -6.130 1.00 90.00 187 ILE A C 1
ATOM 1482 O O . ILE A 1 187 ? -11.143 11.324 -7.334 1.00 90.00 187 ILE A O 1
ATOM 1486 N N . LEU A 1 188 ? -10.565 12.672 -5.637 1.00 88.62 188 LEU A N 1
ATOM 1487 C CA . LEU A 1 188 ? -10.083 13.775 -6.460 1.00 88.62 188 LEU A CA 1
ATOM 1488 C C . LEU A 1 188 ? -8.571 13.645 -6.648 1.00 88.62 188 LEU A C 1
ATOM 1490 O O . LEU A 1 188 ? -7.832 13.617 -5.666 1.00 88.62 188 LEU A O 1
ATOM 1494 N N . SER A 1 189 ? -8.106 13.557 -7.894 1.00 86.25 189 SER A N 1
ATOM 1495 C CA . SER A 1 189 ? -6.683 13.349 -8.177 1.00 86.25 189 SER A CA 1
ATOM 1496 C C . SER A 1 189 ? -5.813 14.564 -7.835 1.00 86.25 189 SER A C 1
ATOM 1498 O O . SER A 1 189 ? -6.113 15.690 -8.242 1.00 86.25 189 SER A O 1
ATOM 1500 N N . ASP A 1 190 ? -4.676 14.317 -7.176 1.00 76.12 190 ASP A N 1
ATOM 1501 C CA . ASP A 1 190 ? -3.720 15.364 -6.782 1.00 76.12 190 ASP A CA 1
ATOM 1502 C C . ASP A 1 190 ? -2.982 15.981 -7.983 1.00 76.12 190 ASP A C 1
ATOM 1504 O O . ASP A 1 190 ? -2.535 17.128 -7.926 1.00 76.12 190 ASP A O 1
ATOM 1508 N N . THR A 1 191 ? -2.838 15.226 -9.079 1.00 71.44 191 THR A N 1
ATOM 1509 C CA . THR A 1 191 ? -2.043 15.628 -10.250 1.00 71.44 191 THR A CA 1
ATOM 1510 C C . THR A 1 191 ? -2.817 16.518 -11.211 1.00 71.44 191 THR A C 1
ATOM 1512 O O . THR A 1 191 ? -2.248 17.462 -11.755 1.00 71.44 191 THR A O 1
ATOM 1515 N N . THR A 1 192 ? -4.105 16.241 -11.420 1.00 66.00 192 THR A N 1
ATOM 1516 C CA . THR A 1 192 ? -4.930 16.969 -12.395 1.00 66.00 192 THR A CA 1
ATOM 1517 C C . THR A 1 192 ? -5.952 17.901 -11.757 1.00 66.00 192 THR A C 1
ATOM 1519 O O . THR A 1 192 ? -6.524 18.707 -12.478 1.00 66.00 192 THR A O 1
ATOM 1522 N N . LYS A 1 193 ? -6.187 17.823 -10.435 1.00 63.75 193 LYS A N 1
ATOM 1523 C CA . LYS A 1 193 ? -7.143 18.638 -9.645 1.00 63.75 193 LYS A CA 1
ATOM 1524 C C . LYS A 1 193 ? -8.594 18.693 -10.159 1.00 63.75 193 LYS A C 1
ATOM 1526 O O . LYS A 1 193 ? -9.427 19.338 -9.531 1.00 63.75 193 LYS A O 1
ATOM 1531 N N . GLU A 1 194 ? -8.909 17.998 -11.247 1.00 63.03 194 GLU A N 1
ATOM 1532 C CA . GLU A 1 194 ? -10.220 17.994 -11.906 1.00 63.03 194 GLU A CA 1
ATOM 1533 C C . GLU A 1 194 ? -10.794 16.579 -12.055 1.00 63.03 194 GLU A C 1
ATOM 1535 O O . GLU A 1 194 ? -12.001 16.412 -12.214 1.00 63.03 194 GLU A O 1
ATOM 1540 N N . HIS A 1 195 ? -9.956 15.536 -11.996 1.00 72.44 195 HIS A N 1
ATOM 1541 C CA . HIS A 1 195 ? -10.425 14.174 -12.236 1.00 72.44 195 HIS A CA 1
ATOM 1542 C C . HIS A 1 195 ? -10.954 13.522 -10.958 1.00 72.44 195 HIS A C 1
ATOM 1544 O O . HIS A 1 195 ? -10.199 13.278 -10.013 1.00 72.44 195 HIS A O 1
ATOM 1550 N N . VAL A 1 196 ? -12.245 13.196 -10.974 1.00 75.62 196 VAL A N 1
ATOM 1551 C CA . VAL A 1 196 ? -12.919 12.401 -9.948 1.00 75.62 196 VAL A CA 1
ATOM 1552 C C . VAL A 1 196 ? -12.901 10.931 -10.373 1.00 75.62 196 VAL A C 1
ATOM 1554 O O . VAL A 1 196 ? -13.451 10.575 -11.411 1.00 75.62 196 VAL A O 1
ATOM 1557 N N . SER A 1 197 ? -12.231 10.080 -9.598 1.00 80.69 197 SER A N 1
ATOM 1558 C CA . SER A 1 197 ? -12.197 8.628 -9.801 1.00 80.69 197 SER A CA 1
ATOM 1559 C C . SER A 1 197 ? -13.085 7.925 -8.786 1.00 80.69 197 SER A C 1
ATOM 1561 O O . SER A 1 197 ? -12.936 8.133 -7.585 1.00 80.69 197 SER A O 1
ATOM 1563 N N . GLU A 1 198 ? -13.961 7.057 -9.275 1.00 82.00 198 GLU A N 1
ATOM 1564 C CA . GLU A 1 198 ? -14.716 6.112 -8.456 1.00 82.00 198 GLU A CA 1
ATOM 1565 C C . GLU A 1 198 ? -13.911 4.819 -8.331 1.00 82.00 198 GLU A C 1
ATOM 1567 O O . GLU A 1 198 ? -13.560 4.193 -9.335 1.00 82.00 198 GLU A O 1
ATOM 1572 N N . VAL A 1 199 ? -13.572 4.438 -7.101 1.00 79.00 199 VAL A N 1
ATOM 1573 C CA . VAL A 1 199 ? -12.772 3.242 -6.828 1.00 79.00 199 VAL A CA 1
ATOM 1574 C C . VAL A 1 199 ? -13.518 2.356 -5.830 1.00 79.00 199 VAL A C 1
ATOM 1576 O O . VAL A 1 199 ? -13.674 2.756 -4.672 1.00 79.00 199 VAL A O 1
ATOM 1579 N N . PRO A 1 200 ? -13.987 1.164 -6.243 1.00 74.81 200 PRO A N 1
ATOM 1580 C CA . PRO A 1 200 ? -14.583 0.218 -5.312 1.00 74.81 200 PRO A CA 1
ATOM 1581 C C . PRO A 1 200 ? -13.519 -0.350 -4.357 1.00 74.81 200 PRO A C 1
ATOM 1583 O O . PRO A 1 200 ? -12.366 -0.529 -4.742 1.00 74.81 200 PRO A O 1
ATOM 1586 N N . PHE A 1 201 ? -13.886 -0.626 -3.104 1.00 71.44 201 PHE A N 1
ATOM 1587 C CA . PHE A 1 201 ? -12.968 -1.138 -2.071 1.00 71.44 201 PHE A CA 1
ATOM 1588 C C . PHE A 1 201 ? -13.560 -2.289 -1.241 1.00 71.44 201 PHE A C 1
ATOM 1590 O O . PHE A 1 201 ? -13.229 -2.470 -0.070 1.00 71.44 201 PHE A O 1
ATOM 1597 N N . GLU A 1 202 ? -14.453 -3.080 -1.837 1.00 63.81 202 GLU A N 1
ATOM 1598 C CA . GLU A 1 202 ? -15.130 -4.187 -1.156 1.00 63.81 202 GLU A CA 1
ATOM 1599 C C . GLU A 1 202 ? -14.162 -5.206 -0.535 1.00 63.81 202 GLU A C 1
ATOM 1601 O O . GLU A 1 202 ? -13.137 -5.571 -1.123 1.00 63.81 202 GLU A O 1
ATOM 1606 N N . SER A 1 203 ? -14.539 -5.714 0.643 1.00 53.84 203 SER A N 1
ATOM 1607 C CA . SER A 1 203 ? -13.875 -6.849 1.288 1.00 53.84 203 SER A CA 1
ATOM 1608 C C . SER A 1 203 ? -13.984 -8.075 0.373 1.00 53.84 203 SER A C 1
ATOM 1610 O O . SER A 1 203 ? -15.092 -8.492 0.038 1.00 53.84 203 SER A O 1
ATOM 1612 N N . GLY A 1 204 ? -12.850 -8.612 -0.089 1.00 50.16 204 GLY A N 1
ATOM 1613 C CA . GLY A 1 204 ? -12.803 -9.683 -1.097 1.00 50.16 204 GLY A CA 1
ATOM 1614 C C . GLY A 1 204 ? -12.346 -9.245 -2.495 1.00 50.16 204 GLY A C 1
ATOM 1615 O O . GLY A 1 204 ? -12.019 -10.103 -3.315 1.00 50.16 204 GLY A O 1
ATOM 1616 N N . SER A 1 205 ? -12.266 -7.940 -2.775 1.00 53.72 205 SER A N 1
ATOM 1617 C CA . SER A 1 205 ? -11.723 -7.439 -4.044 1.00 53.72 205 SER A CA 1
ATOM 1618 C C . SER A 1 205 ? -10.188 -7.447 -4.051 1.00 53.72 205 SER A C 1
ATOM 1620 O O . SER A 1 205 ? -9.538 -7.236 -3.025 1.00 53.72 205 SER A O 1
ATOM 1622 N N . ASP A 1 206 ? -9.591 -7.663 -5.227 1.00 53.41 206 ASP A N 1
ATOM 1623 C CA . ASP A 1 206 ? -8.130 -7.596 -5.421 1.00 53.41 206 ASP A CA 1
ATOM 1624 C C . ASP A 1 206 ? -7.603 -6.152 -5.365 1.00 53.41 206 ASP A C 1
ATOM 1626 O O . ASP A 1 206 ? -6.402 -5.928 -5.480 1.00 53.41 206 ASP A O 1
ATOM 1630 N N . LEU A 1 207 ? -8.498 -5.179 -5.167 1.00 59.78 207 LEU A N 1
ATOM 1631 C CA . LEU A 1 207 ? -8.214 -3.756 -5.100 1.00 59.78 207 LEU A CA 1
ATOM 1632 C C . LEU A 1 207 ? -7.599 -3.398 -3.749 1.00 59.78 207 LEU A C 1
ATOM 1634 O O . LEU A 1 207 ? -8.214 -3.524 -2.689 1.00 59.78 207 LEU A O 1
ATOM 1638 N N . ARG A 1 208 ? -6.367 -2.896 -3.789 1.00 70.81 208 ARG A N 1
ATOM 1639 C CA . ARG A 1 208 ? -5.658 -2.393 -2.611 1.00 70.81 208 ARG A CA 1
AT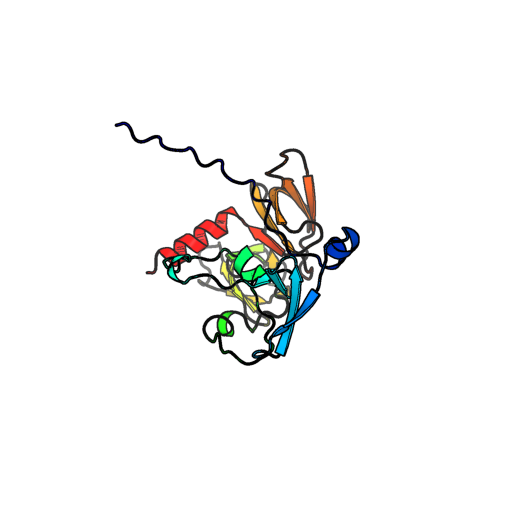OM 1640 C C . ARG A 1 208 ? -5.586 -0.882 -2.659 1.00 70.81 208 ARG A C 1
ATOM 1642 O O . ARG A 1 208 ? -4.994 -0.315 -3.569 1.00 70.81 208 ARG A O 1
ATOM 1649 N N . ILE A 1 209 ? -6.137 -0.246 -1.633 1.00 75.38 209 ILE A N 1
ATOM 1650 C CA . ILE A 1 209 ? -6.043 1.196 -1.401 1.00 75.38 209 ILE A CA 1
ATOM 1651 C C . ILE A 1 209 ? -5.360 1.411 -0.049 1.00 75.38 209 ILE A C 1
ATOM 1653 O O . ILE A 1 209 ? -5.658 0.692 0.913 1.00 75.38 209 ILE A O 1
ATOM 1657 N N . ILE A 1 210 ? -4.427 2.361 0.017 1.00 78.00 210 ILE A N 1
ATOM 1658 C CA . ILE A 1 210 ? -3.671 2.705 1.233 1.00 78.00 210 ILE A CA 1
ATOM 1659 C C . ILE A 1 210 ? -3.768 4.199 1.544 1.00 78.00 210 ILE A C 1
ATOM 1661 O O . ILE A 1 210 ? -3.883 5.011 0.629 1.00 78.00 210 ILE A O 1
ATOM 1665 N N . LEU A 1 211 ? -3.686 4.558 2.828 1.00 79.19 211 LEU A N 1
ATOM 1666 C CA . LEU A 1 211 ? -3.622 5.946 3.304 1.00 79.19 211 LEU A CA 1
ATOM 1667 C C . LEU A 1 211 ? -2.184 6.490 3.204 1.00 79.19 211 LEU A C 1
ATOM 1669 O O . LEU A 1 211 ? -1.271 5.945 3.825 1.00 79.19 211 LEU A O 1
ATOM 1673 N N . LEU A 1 212 ? -1.981 7.586 2.466 1.00 67.44 212 LEU A N 1
ATOM 1674 C CA . LEU A 1 212 ? -0.662 8.185 2.205 1.00 67.44 212 LEU A CA 1
ATOM 1675 C C . LEU A 1 212 ? -0.099 8.959 3.405 1.00 67.44 212 LEU A C 1
ATOM 1677 O O . LEU A 1 212 ? 1.070 8.797 3.753 1.00 67.44 212 LEU A O 1
ATOM 1681 N N . GLU A 1 213 ? -0.925 9.754 4.091 1.00 59.31 213 GLU A N 1
ATOM 1682 C CA . GLU A 1 213 ? -0.476 10.603 5.211 1.00 59.31 213 GLU A CA 1
ATOM 1683 C C . GLU A 1 213 ? 0.099 9.805 6.389 1.00 59.31 213 GLU A C 1
ATOM 1685 O O . GLU A 1 213 ? 0.908 10.315 7.165 1.00 59.31 213 GLU A O 1
ATOM 1690 N N . LYS A 1 214 ? -0.297 8.535 6.535 1.00 54.47 214 LYS A N 1
ATOM 1691 C CA . LYS A 1 214 ? 0.061 7.715 7.701 1.00 54.47 214 LYS A CA 1
ATOM 1692 C C . LYS A 1 214 ? 1.117 6.650 7.410 1.00 54.47 214 LYS A C 1
ATOM 1694 O O . LYS A 1 214 ? 1.654 6.077 8.356 1.00 54.47 214 LYS A O 1
ATOM 1699 N N . GLN A 1 215 ? 1.511 6.473 6.145 1.00 45.16 215 GLN A N 1
ATOM 1700 C CA . GLN A 1 215 ? 2.713 5.709 5.799 1.00 45.16 215 GLN A CA 1
ATOM 1701 C C . GLN A 1 215 ? 3.981 6.454 6.259 1.00 45.16 215 GLN A C 1
ATOM 1703 O O . GLN A 1 215 ? 4.896 5.836 6.796 1.00 45.16 215 GLN A O 1
ATOM 1708 N N . LEU A 1 216 ? 3.992 7.791 6.167 1.00 40.66 216 LEU A N 1
ATOM 1709 C CA . LEU A 1 216 ? 5.067 8.641 6.700 1.00 40.66 216 LEU A CA 1
ATOM 1710 C C . LEU A 1 216 ? 5.202 8.533 8.225 1.00 40.66 216 LEU A C 1
ATOM 171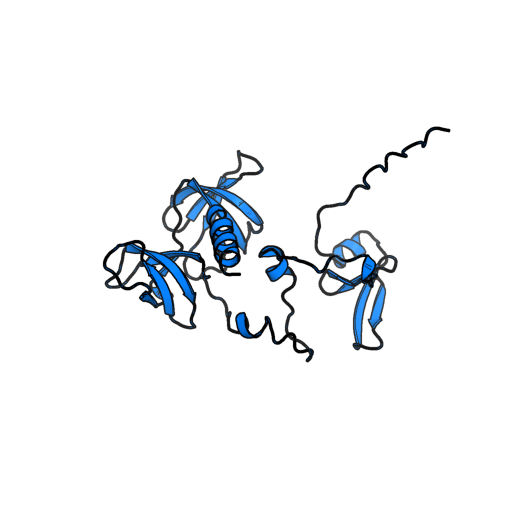2 O O . LEU A 1 216 ? 6.315 8.401 8.725 1.00 40.66 216 LEU A O 1
ATOM 1716 N N . ALA A 1 217 ? 4.092 8.517 8.969 1.00 42.19 217 ALA A N 1
ATOM 1717 C CA . ALA A 1 217 ? 4.126 8.357 10.426 1.00 42.19 217 ALA A CA 1
ATOM 1718 C C . ALA A 1 217 ? 4.646 6.973 10.859 1.00 42.19 217 ALA A C 1
ATOM 1720 O O . ALA A 1 217 ? 5.366 6.881 11.850 1.00 42.19 217 ALA A O 1
ATOM 1721 N N . PHE A 1 218 ? 4.324 5.915 10.106 1.00 37.53 218 PHE A N 1
ATOM 1722 C CA . PHE A 1 218 ? 4.800 4.559 10.385 1.00 37.53 218 PHE A CA 1
ATOM 1723 C C . PHE A 1 218 ? 6.299 4.392 10.088 1.00 37.53 218 PHE A C 1
ATOM 1725 O O . PHE A 1 218 ? 7.043 3.864 10.914 1.00 37.53 218 PHE A O 1
ATOM 1732 N N . VAL A 1 219 ? 6.773 4.931 8.957 1.00 40.47 219 VAL A N 1
ATOM 1733 C CA . VAL A 1 219 ? 8.212 4.971 8.648 1.00 40.47 219 VAL A CA 1
ATOM 1734 C C . VAL A 1 219 ? 8.968 5.775 9.712 1.00 40.47 219 VAL A C 1
ATOM 1736 O O . VAL A 1 219 ? 10.038 5.360 10.145 1.00 40.47 219 VAL A O 1
ATOM 1739 N N . LEU A 1 220 ? 8.407 6.892 10.190 1.00 34.22 220 LEU A N 1
ATOM 1740 C CA . LEU A 1 220 ? 9.021 7.709 11.240 1.00 34.22 220 LEU A CA 1
ATOM 1741 C C . LEU A 1 220 ? 9.010 7.036 12.625 1.00 34.22 220 LEU A C 1
ATOM 1743 O O . LEU A 1 220 ? 9.971 7.212 13.372 1.00 34.22 220 LEU A O 1
ATOM 1747 N N . SER A 1 221 ? 7.989 6.241 12.973 1.00 39.03 221 SER A N 1
ATOM 1748 C CA . SER A 1 221 ? 7.975 5.497 14.243 1.00 39.03 221 SER A CA 1
ATOM 1749 C C . SER A 1 221 ? 8.980 4.345 14.269 1.00 39.03 221 SER A C 1
ATOM 1751 O O . SER A 1 221 ? 9.606 4.123 15.303 1.00 39.03 221 SER A O 1
ATOM 1753 N N . ASP A 1 222 ? 9.193 3.669 13.136 1.00 36.47 222 ASP A N 1
ATOM 1754 C CA . ASP A 1 222 ? 10.210 2.616 13.019 1.00 36.47 222 ASP A CA 1
ATOM 1755 C C . ASP A 1 222 ? 11.640 3.201 12.978 1.00 36.47 222 ASP A C 1
ATOM 1757 O O . ASP A 1 222 ? 12.596 2.521 13.340 1.00 36.47 222 ASP A O 1
ATOM 1761 N N . LEU A 1 223 ? 11.808 4.481 12.610 1.00 36.47 223 LEU A N 1
ATOM 1762 C CA . LEU A 1 223 ? 13.086 5.200 12.733 1.00 36.47 223 LEU A CA 1
ATOM 1763 C C . LEU A 1 223 ? 13.423 5.640 14.167 1.00 36.47 223 LEU A C 1
ATOM 1765 O O . LEU A 1 223 ? 14.583 5.940 14.428 1.00 36.47 223 LEU A O 1
ATOM 1769 N N . CYS A 1 224 ? 12.443 5.743 15.069 1.00 31.28 224 CYS A N 1
ATOM 1770 C CA . CYS A 1 224 ? 12.655 6.275 16.422 1.00 31.28 224 CYS A CA 1
ATOM 1771 C C . CYS A 1 224 ? 13.028 5.187 17.452 1.00 31.28 224 CYS A C 1
ATOM 1773 O O . CYS A 1 224 ? 13.318 5.496 18.603 1.00 31.28 224 CYS A O 1
ATOM 1775 N N . PHE A 1 225 ? 13.069 3.919 17.027 1.00 35.41 225 PHE A N 1
ATOM 1776 C CA . PHE A 1 225 ? 13.638 2.793 17.772 1.00 35.41 225 PHE A CA 1
ATOM 1777 C C . PHE A 1 225 ? 14.891 2.261 17.058 1.00 35.41 225 PHE A C 1
ATOM 1779 O O . PHE A 1 225 ? 14.920 1.121 16.601 1.00 35.41 225 PHE A O 1
ATOM 1786 N N . CYS A 1 226 ? 15.920 3.097 16.935 1.00 35.03 226 CYS A N 1
ATOM 1787 C CA . CYS A 1 226 ? 17.314 2.698 16.719 1.00 35.03 226 CYS A CA 1
ATOM 1788 C C . CYS A 1 226 ? 18.219 3.709 17.425 1.00 35.03 226 CYS A C 1
ATOM 1790 O O . CYS A 1 226 ? 18.019 4.922 17.188 1.00 35.03 226 CYS A O 1
#

InterPro domains:
  IPR005824 KOW [SM00739] (104-131)
  IPR005824 KOW [SM00739] (156-183)
  IPR005825 Large ribosomal subunit protein uL24, conserved site [PS01108] (108-125)
  IPR008991 Translation protein SH3-like domain superfamily [SSF50104] (97-135)
  IPR008991 Translation protein SH3-like domain superfamily [SSF50104] (148-197)
  IPR014722 Large ribosomal subunit protein uL2, domain 2 [G3DSA:2.30.30.30] (99-156)
  IPR014722 Large ribosomal subunit protein uL2, domain 2 [G3DSA:2.30.30.30] (159-200)
  IPR039659 Transcription elongation factor SPT5 [PTHR11125] (2-196)
  IPR041973 Spt5, KOW domain repeat 1 [PF23042] (10-80)
  IPR041975 Spt5, KOW domain repeat 2 [PF23284] (107-156)
  IPR041975 Spt5, KOW domain repeat 2 [cd06082] (105-155)
  IPR041976 Spt5, KOW domain repeat 3 [cd06083] (156-196)

Organism: NCBI:txid34289

Secondary structure (DSSP, 8-state):
--------PPPP-PPP----HHHHHHTT---EEEE-TTT--EEEEETTEEEETTEEE----GGGS--SS----HHHHHHT-----S----TTTHHHHTT-SS-S--TT-EEEE-SSTTTT-EEEEEEE-SSEEEEEESSTTS-SSEEEEGGGEEE---TT-EEEEEESTTTT-EEEEEEEETTEEEEEETTTSS-EEEEE--TT-S-EEEEHHHHHHHHHHHHS--